Protein AF-A0A661UU11-F1 (afdb_monomer_lite)

Secondary structure (DSSP, 8-state):
--TT-TTHHHHHHHHHHHHHHHH----HHHHHHHHHHHHHHTTSTTTHHHHHHHHHHHHHHHHHHHHH---TTBHHHHHHH-SEEEEEEEEEE-S--EEETTEEEEEEEEEEETTEE-B-EEEEEE---S--TTEEEEEEEEEEPPPPPSSTTS--HHHHHHHTTEEEEEEESSPPEEEEE---HHHHHHHHHHHHHHHHHHHHHGGGHHHHHHHHS---TT-HHHHHHHHHTTGGGGGS--HHHHHHHHHHHHHHHHHH-S-HHHHHHHHHHHHHHHHHHTTT-HHHHHHHHHHHHHHHHHHTT----HHHHHHHHHHHHHHH-GGGGG-

pLDDT: mean 86.9, std 9.2, range [42.72, 97.12]

Radius of gyration: 23.03 Å; chains: 1; bounding box: 62×48×68 Å

Sequence (331 aa):
MQKNQTLVIPAILWILGIIIARQTALPISLLLVAIPILLLSSFNKKIRFISFCLVVIFLGILRFDIQSEFPQNNIKTILKNHSHITQPIQGRIISEVKSKDGNYSFILELHQIKESKVTGKIKFYTRTKNLYYGDIISVVATIKELPGSTNPASFDYKEFLDAKMIFGTGYSISSISKIGHRTNIFNNTVIIIRKYLRNRINDRFGEHAGFVKAIVIAEKDEIDAKRNIMCRAGLSHLLAVSGLHVGLLSLIILSVLNVFIPKRNISRIIIMCLLIVYAAICLWAPSVSRAAIMIILFFLAKILQRKPVANNILFASLLIITVITPNQLFS

Structure (mmCIF, N/CA/C/O backbone):
data_AF-A0A661UU11-F1
#
_entry.id   AF-A0A661UU11-F1
#
loop_
_atom_site.group_PDB
_atom_site.id
_atom_site.type_symbol
_atom_site.label_atom_id
_atom_site.label_alt_id
_atom_site.label_comp_id
_atom_site.label_asym_id
_atom_site.label_entity_id
_atom_site.label_seq_id
_atom_site.pdbx_PDB_ins_code
_atom_site.Cartn_x
_atom_site.Cartn_y
_atom_site.Cartn_z
_atom_site.occupancy
_atom_site.B_iso_or_equiv
_atom_site.auth_seq_id
_atom_site.auth_comp_id
_atom_site.auth_asym_id
_atom_site.auth_atom_id
_atom_site.pdbx_PDB_model_num
ATOM 1 N N . MET A 1 1 ? -16.511 15.147 32.290 1.00 42.72 1 MET A N 1
ATOM 2 C CA . MET A 1 1 ? -16.130 15.155 30.856 1.00 42.72 1 MET A CA 1
ATOM 3 C C . MET A 1 1 ? -14.809 14.399 30.704 1.00 42.72 1 MET A C 1
ATOM 5 O O . MET A 1 1 ? -13.851 14.914 31.239 1.00 42.72 1 MET A O 1
ATOM 9 N N . GLN A 1 2 ? -14.770 13.192 30.097 1.00 45.53 2 GLN A N 1
ATOM 10 C CA . GLN A 1 2 ? -13.564 12.504 29.527 1.00 45.53 2 GLN A CA 1
ATOM 11 C C . GLN A 1 2 ? -13.729 10.982 29.252 1.00 45.53 2 GLN A C 1
ATOM 13 O O . GLN A 1 2 ? -12.760 10.301 28.943 1.00 45.53 2 GLN A O 1
ATOM 18 N N . LYS A 1 3 ? -14.935 10.391 29.277 1.00 53.69 3 LYS A N 1
ATOM 19 C CA . LYS A 1 3 ? -15.085 8.922 29.110 1.00 53.69 3 LYS A CA 1
ATOM 20 C C . LYS A 1 3 ? -14.962 8.392 27.662 1.00 53.69 3 LYS A C 1
ATOM 22 O O . LYS A 1 3 ? -15.070 7.192 27.446 1.00 53.69 3 LYS A O 1
ATOM 27 N N . ASN A 1 4 ? -14.733 9.254 26.665 1.00 56.47 4 ASN A N 1
ATOM 28 C CA . ASN A 1 4 ? -14.865 8.892 25.242 1.00 56.47 4 ASN A CA 1
ATOM 29 C C . ASN A 1 4 ? -13.546 8.751 24.457 1.00 56.47 4 ASN A C 1
ATOM 31 O O . ASN A 1 4 ? -13.609 8.570 23.245 1.00 56.47 4 ASN A O 1
ATOM 35 N N . GLN A 1 5 ? -12.377 8.804 25.102 1.00 64.19 5 GLN A N 1
ATOM 36 C CA . GLN A 1 5 ? -11.059 8.726 24.442 1.00 64.19 5 GLN A CA 1
ATOM 37 C C . GLN A 1 5 ? -10.293 7.429 24.764 1.00 64.19 5 GLN A C 1
ATOM 39 O O . GLN A 1 5 ? -9.081 7.430 24.959 1.00 64.19 5 GLN A O 1
ATOM 44 N N . THR A 1 6 ? -10.994 6.297 24.830 1.00 73.25 6 THR A N 1
ATOM 45 C CA . THR A 1 6 ? -10.422 5.009 25.263 1.00 73.25 6 THR A CA 1
ATOM 46 C C . THR A 1 6 ? -9.323 4.464 24.346 1.00 73.25 6 THR A C 1
ATOM 48 O O . THR A 1 6 ? -8.473 3.715 24.813 1.00 73.25 6 THR A O 1
ATOM 51 N N . LEU A 1 7 ? -9.303 4.844 23.063 1.00 80.81 7 LEU A N 1
ATOM 52 C CA . LEU A 1 7 ? -8.309 4.360 22.093 1.00 80.81 7 LEU A CA 1
ATOM 53 C C . LEU A 1 7 ? -7.102 5.287 21.914 1.00 80.81 7 LEU A C 1
ATOM 55 O O . LEU A 1 7 ? -6.134 4.891 21.272 1.00 80.81 7 LEU A O 1
ATOM 59 N N . VAL A 1 8 ? -7.137 6.497 22.477 1.00 84.50 8 VAL A N 1
ATOM 60 C CA . VAL A 1 8 ? -6.084 7.502 22.263 1.00 84.50 8 VAL A CA 1
ATOM 61 C C . VAL A 1 8 ? -4.764 7.047 22.884 1.00 84.50 8 VAL A C 1
ATOM 63 O O . VAL A 1 8 ? -3.750 6.962 22.200 1.00 84.50 8 VAL A O 1
ATOM 66 N N . ILE A 1 9 ? -4.797 6.691 24.170 1.00 86.75 9 ILE A N 1
ATOM 67 C CA . ILE A 1 9 ? -3.619 6.269 24.937 1.00 86.75 9 ILE A CA 1
ATOM 68 C C . ILE A 1 9 ? -2.934 5.037 24.314 1.00 86.75 9 ILE A C 1
ATOM 70 O O . ILE A 1 9 ? -1.748 5.135 24.001 1.00 86.75 9 ILE A O 1
ATOM 74 N N . PRO A 1 10 ? -3.622 3.899 24.072 1.00 89.06 10 PRO A N 1
ATOM 75 C CA . PRO A 1 10 ? -2.960 2.727 23.499 1.00 89.06 10 PRO A CA 1
ATOM 76 C C . PRO A 1 10 ? -2.432 2.982 22.083 1.00 89.06 10 PRO A C 1
ATOM 78 O O . PRO A 1 10 ? -1.374 2.471 21.733 1.00 89.06 10 PRO A O 1
ATOM 81 N N . ALA A 1 11 ? -3.108 3.803 21.274 1.00 88.25 11 ALA A N 1
ATOM 82 C CA . ALA A 1 11 ? -2.610 4.130 19.943 1.00 88.25 11 ALA A CA 1
ATOM 83 C C . ALA A 1 11 ? -1.332 4.978 19.984 1.00 88.25 11 ALA A C 1
ATOM 85 O O . ALA A 1 11 ? -0.406 4.703 19.228 1.00 88.25 11 ALA A O 1
ATOM 86 N N . ILE A 1 12 ? -1.242 5.961 20.887 1.00 90.12 12 ILE A N 1
ATOM 87 C CA . ILE A 1 12 ? -0.017 6.755 21.071 1.00 90.12 12 ILE A CA 1
ATOM 88 C C . ILE A 1 12 ? 1.146 5.858 21.509 1.00 90.12 12 ILE A C 1
ATOM 90 O O . ILE A 1 12 ? 2.229 5.938 20.939 1.00 90.12 12 ILE A O 1
ATOM 94 N N . LEU A 1 13 ? 0.914 4.967 22.474 1.00 92.69 13 LEU A N 1
ATOM 95 C CA . LEU A 1 13 ? 1.932 4.031 22.962 1.00 92.69 13 LEU A CA 1
ATOM 96 C C . LEU A 1 13 ? 2.403 3.059 21.872 1.00 92.69 13 LEU A C 1
ATOM 98 O O . LEU A 1 13 ? 3.595 2.795 21.752 1.00 92.69 13 LEU A O 1
ATOM 102 N N . TRP A 1 14 ? 1.483 2.574 21.039 1.00 92.56 14 TRP A N 1
ATOM 103 C CA . TRP A 1 14 ? 1.805 1.725 19.894 1.00 92.56 14 TRP A CA 1
ATOM 104 C C . TRP A 1 14 ? 2.714 2.440 18.884 1.00 92.56 14 TRP A C 1
ATOM 106 O O . TRP A 1 14 ? 3.721 1.885 18.447 1.00 92.56 14 TRP A O 1
ATOM 116 N N . ILE A 1 15 ? 2.394 3.694 18.548 1.00 90.56 15 ILE A N 1
ATOM 117 C CA . ILE A 1 15 ? 3.211 4.522 17.649 1.00 90.56 15 ILE A CA 1
ATOM 118 C C . ILE A 1 15 ? 4.590 4.772 18.252 1.00 90.56 15 ILE A C 1
ATOM 120 O O . ILE A 1 15 ? 5.585 4.668 17.541 1.00 90.56 15 ILE A O 1
ATOM 124 N N . LEU A 1 16 ? 4.658 5.081 19.551 1.00 91.69 16 LEU A N 1
ATOM 125 C CA . LEU A 1 16 ? 5.928 5.251 20.255 1.00 91.69 16 LEU A CA 1
ATOM 126 C C . LEU A 1 16 ? 6.790 3.992 20.125 1.00 91.69 16 LEU A C 1
ATOM 128 O O . LEU A 1 16 ? 7.965 4.112 19.799 1.00 91.69 16 LEU A O 1
ATOM 132 N N . GLY A 1 17 ? 6.203 2.800 20.273 1.00 90.00 17 GLY A N 1
ATOM 133 C CA . GLY A 1 17 ? 6.895 1.534 20.018 1.00 90.00 17 GLY A CA 1
ATOM 134 C C . GLY A 1 17 ? 7.468 1.431 18.601 1.00 90.00 17 GLY A C 1
ATOM 135 O O . GLY A 1 17 ? 8.642 1.117 18.438 1.00 90.00 17 GLY A O 1
ATOM 136 N N . ILE A 1 18 ? 6.682 1.772 17.576 1.00 89.19 18 ILE A N 1
ATOM 137 C CA . ILE A 1 18 ? 7.146 1.764 16.175 1.00 89.19 18 ILE A CA 1
ATOM 138 C C . ILE A 1 18 ? 8.286 2.772 15.944 1.00 89.19 18 ILE A C 1
ATOM 140 O O . ILE A 1 18 ? 9.247 2.470 15.238 1.00 89.19 18 ILE A O 1
ATOM 144 N N . ILE A 1 19 ? 8.200 3.972 16.526 1.00 89.00 19 ILE A N 1
ATOM 145 C CA . ILE A 1 19 ? 9.242 5.003 16.400 1.00 89.00 19 ILE A CA 1
ATOM 146 C C . ILE A 1 19 ? 10.533 4.560 17.096 1.00 89.00 19 ILE A C 1
ATOM 148 O O . ILE A 1 19 ? 11.613 4.750 16.538 1.00 89.00 19 ILE A O 1
ATOM 152 N N . ILE A 1 20 ? 10.426 3.952 18.282 1.00 88.94 20 ILE A N 1
ATOM 153 C CA . ILE A 1 20 ? 11.572 3.411 19.022 1.00 88.94 20 ILE A CA 1
ATOM 154 C C . ILE A 1 20 ? 12.253 2.320 18.195 1.00 88.94 20 ILE A C 1
ATOM 156 O O . ILE A 1 20 ? 13.448 2.421 17.945 1.00 88.94 20 ILE A O 1
ATOM 160 N N . ALA A 1 21 ? 11.498 1.350 17.675 1.00 87.12 21 ALA A N 1
ATOM 161 C CA . ALA A 1 21 ? 12.039 0.263 16.853 1.00 87.12 21 ALA A CA 1
ATOM 162 C C . ALA A 1 21 ? 12.755 0.749 15.585 1.00 87.12 21 ALA A C 1
ATOM 164 O O . ALA A 1 21 ? 13.725 0.152 15.129 1.00 87.12 21 ALA A O 1
ATOM 165 N N . ARG A 1 22 ? 12.325 1.886 15.027 1.00 83.56 22 ARG A N 1
ATOM 166 C CA . ARG A 1 22 ? 13.026 2.507 13.899 1.00 83.56 22 ARG A CA 1
ATOM 167 C C . ARG A 1 22 ? 14.433 2.994 14.275 1.00 83.56 22 ARG A C 1
ATOM 169 O O . ARG A 1 22 ? 15.312 2.985 13.418 1.00 83.56 22 ARG A O 1
ATOM 176 N N . GLN A 1 23 ? 14.636 3.456 15.509 1.00 85.00 23 GLN A N 1
ATOM 177 C CA . GLN A 1 23 ? 15.924 3.979 15.986 1.00 85.00 23 GLN A CA 1
ATOM 178 C C . GLN A 1 23 ? 16.781 2.903 16.660 1.00 85.00 23 GLN A C 1
ATOM 180 O O . GLN A 1 23 ? 18.007 2.972 16.612 1.00 85.00 23 GLN A O 1
ATOM 185 N N . THR A 1 24 ? 16.144 1.910 17.280 1.00 78.56 24 THR A N 1
ATOM 186 C CA . THR A 1 24 ? 16.796 0.847 18.044 1.00 78.56 24 THR A CA 1
ATOM 187 C C . THR A 1 24 ? 16.437 -0.513 17.463 1.00 78.56 24 THR A C 1
ATOM 189 O O . THR A 1 24 ? 15.276 -0.910 17.508 1.00 78.56 24 THR A O 1
ATOM 192 N N . ALA A 1 25 ? 17.431 -1.260 16.987 1.00 74.19 25 ALA A N 1
ATOM 193 C CA . ALA A 1 25 ? 17.247 -2.658 16.611 1.00 74.19 25 ALA A CA 1
ATOM 194 C C . ALA A 1 25 ? 17.331 -3.530 17.874 1.00 74.19 25 ALA A C 1
ATOM 196 O O . ALA A 1 25 ? 18.427 -3.871 18.326 1.00 74.19 25 ALA A O 1
ATOM 197 N N . LEU A 1 26 ? 16.183 -3.843 18.481 1.00 79.19 26 LEU A N 1
ATOM 198 C CA . LEU A 1 26 ? 16.124 -4.769 19.611 1.00 79.19 26 LEU A CA 1
ATOM 199 C C . LEU A 1 26 ? 16.029 -6.210 19.092 1.00 79.19 26 LEU A C 1
ATOM 201 O O . LEU A 1 26 ? 15.285 -6.477 18.151 1.00 79.19 26 LEU A O 1
ATOM 205 N N . PRO A 1 27 ? 16.754 -7.171 19.689 1.00 83.19 27 PRO A N 1
ATOM 206 C CA . PRO A 1 27 ? 16.645 -8.560 19.272 1.00 83.19 27 PRO A CA 1
ATOM 207 C C . PRO A 1 27 ? 15.250 -9.104 19.605 1.00 83.19 27 PRO A C 1
ATOM 209 O O . PRO A 1 27 ? 14.786 -8.995 20.744 1.00 83.19 27 PRO A O 1
ATOM 212 N N . ILE A 1 28 ? 14.599 -9.751 18.632 1.00 83.31 28 ILE A N 1
ATOM 213 C CA . ILE A 1 28 ? 13.244 -10.315 18.787 1.00 83.31 28 ILE A CA 1
ATOM 214 C C . ILE A 1 28 ? 13.164 -11.290 19.972 1.00 83.31 28 ILE A C 1
ATOM 216 O O . ILE A 1 28 ? 12.155 -11.331 20.677 1.00 83.31 28 ILE A O 1
ATOM 220 N N . SER A 1 29 ? 14.241 -12.032 20.251 1.00 85.56 29 SER A N 1
ATOM 221 C CA . SER A 1 29 ? 14.324 -12.943 21.398 1.00 85.56 29 SER A CA 1
ATOM 222 C C . SER A 1 29 ? 14.087 -12.240 22.739 1.00 85.56 29 SER A C 1
ATOM 224 O O . SER A 1 29 ? 13.395 -12.782 23.599 1.00 85.56 29 SER A O 1
ATOM 226 N N . LEU A 1 30 ? 14.585 -11.011 22.907 1.00 86.94 30 LEU A N 1
ATOM 227 C CA . LEU A 1 30 ? 14.381 -10.221 24.121 1.00 86.94 30 LEU A CA 1
ATOM 228 C C . LEU A 1 30 ? 12.919 -9.776 24.258 1.00 86.94 30 LEU A C 1
ATOM 230 O O . LEU A 1 30 ? 12.361 -9.819 25.354 1.00 86.94 30 LEU A O 1
ATOM 234 N N . LEU A 1 31 ? 12.268 -9.418 23.147 1.00 86.44 31 LEU A N 1
ATOM 235 C CA . LEU A 1 31 ? 10.850 -9.042 23.132 1.00 86.44 31 LEU A CA 1
ATOM 236 C C . LEU A 1 31 ? 9.943 -10.228 23.490 1.00 86.44 31 LEU A C 1
ATOM 238 O O . LEU A 1 31 ? 8.999 -10.066 24.266 1.00 86.44 31 LEU A O 1
ATOM 242 N N . LEU A 1 32 ? 10.256 -11.424 22.977 1.00 87.75 32 LEU A N 1
ATOM 243 C CA . LEU A 1 32 ? 9.510 -12.657 23.256 1.00 87.75 32 LEU A CA 1
ATOM 244 C C . LEU A 1 32 ? 9.548 -13.057 24.736 1.00 87.75 32 LEU A C 1
ATOM 246 O O . LEU A 1 32 ? 8.591 -13.657 25.219 1.00 87.75 32 LEU A O 1
ATOM 250 N N . VAL A 1 33 ? 10.611 -12.700 25.462 1.00 90.50 33 VAL A N 1
ATOM 251 C CA . VAL A 1 33 ? 10.724 -12.934 26.911 1.00 90.50 33 VAL A CA 1
ATOM 252 C C . VAL A 1 33 ? 10.078 -11.801 27.716 1.00 90.50 33 VAL A C 1
ATOM 254 O O . VAL A 1 33 ? 9.369 -12.056 28.690 1.00 90.50 33 VAL A O 1
ATOM 257 N N . ALA A 1 34 ? 10.267 -10.545 27.304 1.00 88.75 34 ALA A N 1
ATOM 258 C CA . ALA A 1 34 ? 9.762 -9.383 28.033 1.00 88.75 34 ALA A CA 1
ATOM 259 C C . ALA A 1 34 ? 8.224 -9.292 28.039 1.00 88.75 34 ALA A C 1
ATOM 261 O O . ALA A 1 34 ? 7.633 -8.973 29.072 1.00 88.75 34 ALA A O 1
ATOM 262 N N . ILE A 1 35 ? 7.558 -9.595 26.917 1.00 90.25 35 ILE A N 1
ATOM 263 C CA . ILE A 1 35 ? 6.094 -9.469 26.800 1.00 90.25 35 ILE A CA 1
ATOM 264 C C . ILE A 1 35 ? 5.352 -10.385 27.798 1.00 90.25 35 ILE A C 1
ATOM 266 O O . ILE A 1 35 ? 4.508 -9.869 28.535 1.00 90.25 35 ILE A O 1
ATOM 270 N N . PRO A 1 36 ? 5.651 -11.698 27.907 1.00 91.38 36 PRO A N 1
ATOM 271 C CA . PRO A 1 36 ? 5.030 -12.570 28.907 1.00 91.38 36 PRO A CA 1
ATOM 272 C C . PRO A 1 36 ? 5.267 -12.120 30.351 1.00 91.38 36 PRO A C 1
ATOM 274 O O . PRO A 1 36 ? 4.333 -12.143 31.151 1.00 91.38 36 PRO A O 1
ATOM 277 N N . ILE A 1 37 ? 6.479 -11.663 30.687 1.00 90.25 37 ILE A N 1
ATOM 278 C CA . ILE A 1 37 ? 6.804 -11.165 32.035 1.00 90.25 37 ILE A CA 1
ATOM 279 C C . ILE A 1 37 ? 5.939 -9.948 32.374 1.00 90.25 37 ILE A C 1
ATOM 281 O O . ILE A 1 37 ? 5.366 -9.877 33.461 1.00 90.25 37 ILE A O 1
ATOM 285 N N . LEU A 1 38 ? 5.783 -9.016 31.430 1.00 90.38 38 LEU A N 1
ATOM 286 C CA . LEU A 1 38 ? 4.944 -7.833 31.616 1.00 90.38 38 LEU A CA 1
ATOM 287 C C . LEU A 1 38 ? 3.449 -8.183 31.708 1.00 90.38 38 LEU A C 1
ATOM 289 O O . LEU A 1 38 ? 2.710 -7.578 32.491 1.00 90.38 38 LEU A O 1
ATOM 293 N N . LEU A 1 39 ? 2.992 -9.187 30.953 1.00 89.69 39 LEU A N 1
ATOM 294 C CA . LEU A 1 39 ? 1.632 -9.716 31.077 1.00 89.69 39 LEU A CA 1
ATOM 295 C C . LEU A 1 39 ? 1.406 -10.348 32.457 1.00 89.69 39 LEU A C 1
ATOM 297 O O . LEU A 1 39 ? 0.382 -10.075 33.083 1.00 89.69 39 LEU A O 1
ATOM 301 N N . LEU A 1 40 ? 2.371 -11.103 32.984 1.00 89.62 40 LEU A N 1
ATOM 302 C CA . LEU A 1 40 ? 2.312 -11.666 34.336 1.00 89.62 40 LEU A CA 1
ATOM 303 C C . LEU A 1 40 ? 2.350 -10.570 35.413 1.00 89.62 40 LEU A C 1
ATOM 305 O O . LEU A 1 40 ? 1.573 -10.604 36.368 1.00 89.62 40 LEU A O 1
ATOM 309 N N . SER A 1 41 ? 3.168 -9.527 35.247 1.00 86.94 41 SER A N 1
ATOM 310 C CA . SER A 1 41 ? 3.191 -8.408 36.197 1.00 86.94 41 SER A CA 1
ATOM 311 C C . SER A 1 41 ? 1.882 -7.606 36.207 1.00 86.94 41 SER A C 1
ATOM 313 O O . SER A 1 41 ? 1.571 -6.946 37.200 1.00 86.94 41 SER A O 1
ATOM 315 N N . SER A 1 42 ? 1.066 -7.702 35.146 1.00 87.38 42 SER A N 1
ATOM 316 C CA . SER A 1 42 ? -0.228 -7.011 35.052 1.00 87.38 42 SER A CA 1
ATOM 317 C C . SER A 1 42 ? -1.293 -7.525 36.040 1.00 87.38 42 SER A C 1
ATOM 319 O O . SER A 1 42 ? -2.259 -6.810 36.350 1.00 87.38 42 SER A O 1
ATOM 321 N N . PHE A 1 43 ? -1.097 -8.720 36.614 1.00 88.81 43 PHE A N 1
ATOM 322 C CA . PHE A 1 43 ? -1.949 -9.234 37.690 1.00 88.81 43 PHE A CA 1
ATOM 323 C C . PHE A 1 43 ? -1.845 -8.374 38.959 1.00 88.81 43 PHE A C 1
ATOM 325 O O . PHE A 1 43 ? -2.845 -8.191 39.664 1.00 88.81 43 PHE A O 1
ATOM 332 N N . ASN A 1 44 ? -0.689 -7.746 39.205 1.00 89.88 44 ASN A N 1
ATOM 333 C CA . ASN A 1 44 ? -0.494 -6.852 40.340 1.00 89.88 44 ASN A CA 1
ATOM 334 C C . ASN A 1 44 ? -1.181 -5.494 40.103 1.00 89.88 44 ASN A C 1
ATOM 336 O O . ASN A 1 44 ? -0.781 -4.714 39.237 1.00 89.88 44 ASN A O 1
ATOM 340 N N . LYS A 1 45 ? -2.197 -5.172 40.918 1.00 87.50 45 LYS A N 1
ATOM 341 C CA . LYS A 1 45 ? -2.996 -3.937 40.786 1.00 87.50 45 LYS A CA 1
ATOM 342 C C . LYS A 1 45 ? -2.149 -2.658 40.818 1.00 87.50 45 LYS A C 1
ATOM 344 O O . LYS A 1 45 ? -2.524 -1.701 40.149 1.00 87.50 45 LYS A O 1
ATOM 349 N N . LYS A 1 46 ? -1.022 -2.643 41.545 1.00 88.44 46 LYS A N 1
ATOM 350 C CA . LYS A 1 46 ? -0.143 -1.462 41.654 1.00 88.44 46 LYS A CA 1
ATOM 351 C C . LYS A 1 46 ? 0.582 -1.133 40.345 1.00 88.44 46 LYS A C 1
ATOM 353 O O . LYS A 1 46 ? 0.799 0.035 40.054 1.00 88.44 46 LYS A O 1
ATOM 358 N N . ILE A 1 47 ? 0.942 -2.152 39.562 1.00 90.06 47 ILE A N 1
ATOM 359 C CA . ILE A 1 47 ? 1.814 -2.009 38.381 1.00 90.06 47 ILE A CA 1
ATOM 360 C C . ILE A 1 47 ? 1.034 -2.232 37.077 1.00 90.06 47 ILE A C 1
ATOM 362 O O . ILE A 1 47 ? 1.494 -1.845 36.010 1.00 90.06 47 ILE A O 1
ATOM 366 N N . ARG A 1 48 ? -0.193 -2.767 37.148 1.00 88.50 48 ARG A N 1
ATOM 367 C CA . ARG A 1 48 ? -1.039 -3.124 35.998 1.00 88.50 48 ARG A CA 1
ATOM 368 C C . ARG A 1 48 ? -1.071 -2.091 34.878 1.00 88.50 48 ARG A C 1
ATOM 370 O O . ARG A 1 48 ? -0.957 -2.466 33.717 1.00 88.50 48 ARG A O 1
ATOM 377 N N . PHE A 1 49 ? -1.250 -0.814 35.213 1.00 87.44 49 PHE A N 1
ATOM 378 C CA . PHE A 1 49 ? -1.312 0.244 34.205 1.00 87.44 49 PHE A CA 1
ATOM 379 C C . PHE A 1 49 ? 0.029 0.425 33.483 1.00 87.44 49 PHE A C 1
ATOM 381 O O . PHE A 1 49 ? 0.061 0.474 32.259 1.00 87.44 49 PHE A O 1
ATOM 388 N N . ILE A 1 50 ? 1.137 0.440 34.229 1.00 89.00 50 ILE A N 1
ATOM 389 C CA . ILE A 1 50 ? 2.493 0.545 33.674 1.00 89.00 50 ILE A CA 1
ATOM 390 C C . ILE A 1 50 ? 2.799 -0.683 32.813 1.00 89.00 50 ILE A C 1
ATOM 392 O O . ILE A 1 50 ? 3.246 -0.540 31.679 1.00 89.00 50 ILE A O 1
ATOM 396 N N . SER A 1 51 ? 2.490 -1.883 33.312 1.00 88.19 51 SER A N 1
ATOM 397 C CA . SER A 1 51 ? 2.666 -3.131 32.568 1.00 88.19 51 SER A CA 1
ATOM 398 C C . SER A 1 51 ? 1.873 -3.130 31.263 1.00 88.19 51 SER A C 1
ATOM 400 O O . SER A 1 51 ? 2.418 -3.480 30.224 1.00 88.19 51 SER A O 1
ATOM 402 N N . PHE A 1 52 ? 0.615 -2.679 31.287 1.00 89.88 52 PHE A N 1
ATOM 403 C CA . PHE A 1 52 ? -0.195 -2.531 30.079 1.00 89.88 52 PHE A CA 1
ATOM 404 C C . PHE A 1 52 ? 0.447 -1.561 29.079 1.00 89.88 52 PHE A C 1
ATOM 406 O O . PHE A 1 52 ? 0.573 -1.895 27.902 1.00 89.88 52 PHE A O 1
ATOM 413 N N . CYS A 1 53 ? 0.896 -0.389 29.538 1.00 90.31 53 CYS A N 1
ATOM 414 C CA . CYS A 1 53 ? 1.539 0.589 28.666 1.00 90.31 53 CYS A CA 1
ATOM 415 C C . CYS A 1 53 ? 2.808 0.032 28.007 1.00 90.31 53 CYS A C 1
ATOM 417 O O . CYS A 1 53 ? 2.994 0.192 26.800 1.00 90.31 53 CYS A O 1
ATOM 419 N N . LEU A 1 54 ? 3.646 -0.665 28.780 1.00 90.75 54 LEU A N 1
ATOM 420 C CA . LEU A 1 54 ? 4.862 -1.299 28.275 1.00 90.75 54 LEU A CA 1
ATOM 421 C C . LEU A 1 54 ? 4.550 -2.420 27.282 1.00 90.75 54 LEU A C 1
ATOM 423 O O . LEU A 1 54 ? 5.162 -2.460 26.222 1.00 90.75 54 LEU A O 1
ATOM 427 N N . VAL A 1 55 ? 3.562 -3.280 27.552 1.00 91.62 55 VAL A N 1
ATOM 428 C CA . VAL A 1 55 ? 3.152 -4.330 26.602 1.00 91.62 55 VAL A CA 1
ATOM 429 C C . VAL A 1 55 ? 2.764 -3.726 25.253 1.00 91.62 55 VAL A C 1
ATOM 431 O O . VAL A 1 55 ? 3.200 -4.224 24.220 1.00 91.62 55 VAL A O 1
ATOM 434 N N . VAL A 1 56 ? 1.995 -2.634 25.238 1.00 91.19 56 VAL A N 1
ATOM 435 C CA . VAL A 1 56 ? 1.582 -1.983 23.983 1.00 91.19 56 VAL A CA 1
ATOM 436 C C . VAL A 1 56 ? 2.781 -1.413 23.212 1.00 91.19 56 VAL A C 1
ATOM 438 O O . VAL A 1 56 ? 2.838 -1.572 21.993 1.00 91.19 56 VAL A O 1
ATOM 441 N N . ILE A 1 57 ? 3.757 -0.811 23.903 1.00 90.62 57 ILE A N 1
ATOM 442 C CA . ILE A 1 57 ? 5.010 -0.337 23.287 1.00 90.62 57 ILE A CA 1
ATOM 443 C C . ILE A 1 57 ? 5.795 -1.518 22.696 1.00 90.62 57 ILE A C 1
ATOM 445 O O . ILE A 1 57 ? 6.167 -1.478 21.526 1.00 90.62 57 ILE A O 1
ATOM 449 N N . PHE A 1 58 ? 6.005 -2.586 23.471 1.00 90.44 58 PHE A N 1
ATOM 450 C CA . PHE A 1 58 ? 6.768 -3.764 23.045 1.00 90.44 58 PHE A CA 1
ATOM 451 C C . PHE A 1 58 ? 6.105 -4.502 21.878 1.00 90.44 58 PHE A C 1
ATOM 453 O O . PHE A 1 58 ? 6.801 -4.981 20.988 1.00 90.44 58 PHE A O 1
ATOM 460 N N . LEU A 1 59 ? 4.771 -4.554 21.834 1.00 90.75 59 LEU A N 1
ATOM 461 C CA . LEU A 1 59 ? 4.040 -5.091 20.684 1.00 90.75 59 LEU A CA 1
ATOM 462 C C . LEU A 1 59 ? 4.226 -4.224 19.431 1.00 90.75 59 LEU A C 1
ATOM 464 O O . LEU A 1 59 ? 4.353 -4.770 18.336 1.00 90.75 59 LEU A O 1
ATOM 468 N N . GLY A 1 60 ? 4.277 -2.896 19.584 1.00 88.75 60 GLY A N 1
ATOM 469 C CA . GLY A 1 60 ? 4.605 -1.976 18.492 1.00 88.75 60 GLY A CA 1
ATOM 470 C C . GLY A 1 60 ? 6.022 -2.196 17.956 1.00 88.75 60 GLY A C 1
ATOM 471 O O . GLY A 1 60 ? 6.205 -2.265 16.740 1.00 88.75 60 GLY A O 1
ATOM 472 N N . ILE A 1 61 ? 6.997 -2.388 18.856 1.00 89.19 61 ILE A N 1
ATOM 473 C CA . ILE A 1 61 ? 8.388 -2.705 18.500 1.00 89.19 61 ILE A CA 1
ATOM 474 C C . ILE A 1 61 ? 8.454 -4.034 17.746 1.00 89.19 61 ILE A C 1
ATOM 476 O O . ILE A 1 61 ? 8.890 -4.077 16.598 1.00 89.19 61 ILE A O 1
ATOM 480 N N . LEU A 1 62 ? 7.908 -5.097 18.345 1.00 89.25 62 LEU A N 1
ATOM 481 C CA . LEU A 1 62 ? 7.874 -6.434 17.758 1.00 89.25 62 LEU A CA 1
ATOM 482 C C . LEU A 1 62 ? 7.243 -6.417 16.361 1.00 89.25 62 LEU A C 1
ATOM 484 O O . LEU A 1 62 ? 7.739 -7.058 15.437 1.00 89.25 62 LEU A O 1
ATOM 488 N N . ARG A 1 63 ? 6.149 -5.665 16.181 1.00 90.38 63 ARG A N 1
ATOM 489 C CA . ARG A 1 63 ? 5.471 -5.582 14.887 1.00 90.38 63 ARG A CA 1
ATOM 490 C C . ARG A 1 63 ? 6.334 -4.925 13.811 1.00 90.38 63 ARG A C 1
ATOM 492 O O . ARG A 1 63 ? 6.256 -5.358 12.655 1.00 90.38 63 ARG A O 1
ATOM 499 N N . PHE A 1 64 ? 7.093 -3.887 14.163 1.00 86.12 64 PHE A N 1
ATOM 500 C CA . PHE A 1 64 ? 8.016 -3.215 13.250 1.00 86.12 64 PHE A CA 1
ATOM 501 C C . PHE A 1 64 ? 9.213 -4.109 12.904 1.00 86.12 64 PHE A C 1
ATOM 503 O O . PHE A 1 64 ? 9.546 -4.239 11.724 1.00 86.12 64 PHE A O 1
ATOM 510 N N . ASP A 1 65 ? 9.792 -4.784 13.898 1.00 84.88 65 ASP A N 1
ATOM 511 C CA . ASP A 1 65 ? 10.965 -5.646 13.722 1.00 84.88 65 ASP A CA 1
ATOM 512 C C . ASP A 1 65 ? 10.652 -6.870 12.857 1.00 84.88 65 ASP A C 1
ATOM 514 O O . ASP A 1 65 ? 11.365 -7.124 11.888 1.00 84.88 65 ASP A O 1
ATOM 518 N N . ILE A 1 66 ? 9.513 -7.540 13.084 1.00 83.81 66 ILE A N 1
ATOM 519 C CA . ILE A 1 66 ? 9.053 -8.668 12.248 1.00 83.81 66 ILE A CA 1
ATOM 520 C C . ILE A 1 66 ? 8.958 -8.283 10.761 1.00 83.81 66 ILE A C 1
ATOM 522 O O . ILE A 1 66 ? 9.171 -9.114 9.884 1.00 83.81 66 ILE A O 1
ATOM 526 N N . GLN A 1 67 ? 8.608 -7.032 10.448 1.00 81.19 67 GLN A N 1
ATOM 527 C CA . GLN A 1 67 ? 8.545 -6.565 9.059 1.00 81.19 67 GLN A CA 1
ATOM 528 C C . GLN A 1 67 ? 9.893 -6.088 8.513 1.00 81.19 67 GLN A C 1
ATOM 530 O O . GLN A 1 67 ? 10.086 -6.062 7.295 1.00 81.19 67 GLN A O 1
ATOM 535 N N . SER A 1 68 ? 10.789 -5.662 9.395 1.00 76.50 68 SER A N 1
ATOM 536 C CA . SER A 1 68 ? 12.104 -5.139 9.037 1.00 76.50 68 SER A CA 1
ATOM 537 C C . SER A 1 68 ? 13.148 -6.245 8.885 1.00 76.50 68 SER A C 1
ATOM 539 O O . SER A 1 68 ? 14.156 -6.030 8.207 1.00 76.50 68 SER A O 1
ATOM 541 N N . GLU A 1 69 ? 12.894 -7.429 9.444 1.00 7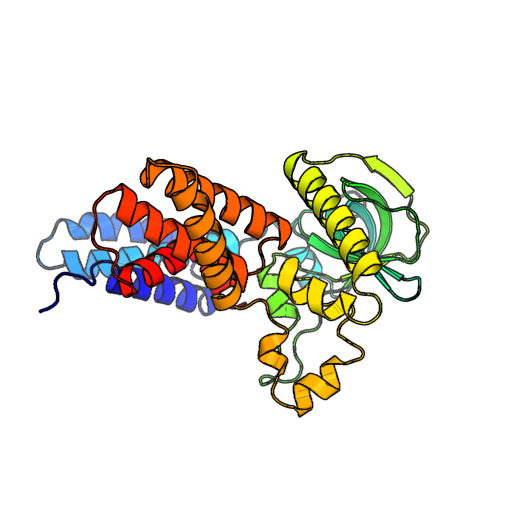6.31 69 GLU A N 1
ATOM 542 C CA . GLU A 1 69 ? 13.668 -8.635 9.181 1.00 76.31 69 GLU A CA 1
ATOM 543 C C . GLU A 1 69 ? 13.352 -9.196 7.794 1.00 76.31 69 GLU A C 1
ATOM 545 O O . GLU A 1 69 ? 12.269 -9.707 7.504 1.00 76.31 69 GLU A O 1
ATOM 550 N N . PHE A 1 70 ? 14.344 -9.108 6.911 1.00 77.12 70 PHE A N 1
ATOM 551 C CA . PHE A 1 70 ? 14.281 -9.695 5.584 1.00 77.12 70 PHE A CA 1
ATOM 552 C C . PHE A 1 70 ? 15.173 -10.934 5.519 1.00 77.12 70 PHE A C 1
ATOM 554 O O . PHE A 1 70 ? 16.319 -10.874 5.973 1.00 77.12 70 PHE A O 1
ATOM 561 N N . PRO A 1 71 ? 14.712 -12.033 4.893 1.00 79.06 71 PRO A N 1
ATOM 562 C CA . PRO A 1 71 ? 15.568 -13.178 4.610 1.00 79.06 71 PRO A CA 1
ATOM 563 C C . PRO A 1 71 ? 16.839 -12.756 3.861 1.00 79.06 71 PRO A C 1
ATOM 565 O O . PRO A 1 71 ? 16.818 -11.791 3.093 1.00 79.06 71 PRO A O 1
ATOM 568 N N . GLN A 1 72 ? 17.932 -13.512 4.005 1.00 78.75 72 GLN A N 1
ATOM 569 C CA . GLN A 1 72 ? 19.175 -13.249 3.257 1.00 78.75 72 GLN A CA 1
ATOM 570 C C . GLN A 1 72 ? 18.946 -13.229 1.738 1.00 78.75 72 GLN A C 1
ATOM 572 O O . GLN A 1 72 ? 19.529 -12.421 1.022 1.00 78.75 72 GLN A O 1
ATOM 577 N N . ASN A 1 73 ? 18.000 -14.043 1.265 1.00 82.25 73 ASN A N 1
ATOM 578 C CA . ASN A 1 73 ? 17.594 -14.122 -0.135 1.00 82.25 73 ASN A CA 1
ATOM 579 C C . ASN A 1 73 ? 16.685 -12.959 -0.574 1.00 82.25 73 ASN A C 1
ATOM 581 O O . ASN A 1 73 ? 16.096 -13.009 -1.653 1.00 82.25 73 ASN A O 1
ATOM 585 N N . ASN A 1 74 ? 16.474 -11.936 0.252 1.00 88.25 74 ASN A N 1
ATOM 586 C CA . ASN A 1 74 ? 15.706 -10.766 -0.141 1.00 88.25 74 ASN A CA 1
ATOM 587 C C . ASN A 1 74 ? 16.587 -9.755 -0.879 1.00 88.25 74 ASN A C 1
ATOM 589 O O . ASN A 1 74 ? 17.711 -9.472 -0.465 1.00 88.25 74 ASN A O 1
ATOM 593 N N . ILE A 1 75 ? 16.044 -9.139 -1.929 1.00 86.44 75 ILE A N 1
ATOM 594 C CA . ILE A 1 75 ? 16.759 -8.142 -2.727 1.00 86.44 75 ILE A CA 1
ATOM 595 C C . ILE A 1 75 ? 17.267 -6.954 -1.897 1.00 86.44 75 ILE A C 1
ATOM 597 O O . ILE A 1 75 ? 18.327 -6.422 -2.208 1.00 86.44 75 ILE A O 1
ATOM 601 N N . LYS A 1 76 ? 16.577 -6.574 -0.809 1.00 85.81 76 LYS A N 1
ATOM 602 C CA . LYS A 1 76 ? 17.040 -5.514 0.100 1.00 85.81 76 LYS A CA 1
ATOM 603 C C . LYS A 1 76 ? 18.381 -5.872 0.746 1.00 85.81 76 LYS A C 1
ATOM 605 O O . LYS A 1 76 ? 19.278 -5.039 0.803 1.00 85.81 76 LYS A O 1
ATOM 610 N N . THR A 1 77 ? 18.519 -7.109 1.219 1.00 83.25 77 THR A N 1
ATOM 611 C CA . THR A 1 77 ? 19.746 -7.613 1.852 1.00 83.25 77 THR A CA 1
ATOM 612 C C . THR A 1 77 ? 20.858 -7.784 0.822 1.00 83.25 77 THR A C 1
ATOM 614 O O . THR A 1 77 ? 21.994 -7.388 1.058 1.00 83.25 77 THR A O 1
ATOM 617 N N . ILE A 1 78 ? 20.513 -8.296 -0.359 1.00 84.31 78 ILE A N 1
ATOM 618 C CA . ILE A 1 78 ? 21.451 -8.484 -1.469 1.00 84.31 78 ILE A CA 1
ATOM 619 C C . ILE A 1 78 ? 22.039 -7.140 -1.940 1.00 84.31 78 ILE A C 1
ATOM 621 O O . ILE A 1 78 ? 23.250 -7.037 -2.127 1.00 84.31 78 ILE A O 1
ATOM 625 N N . LEU A 1 79 ? 21.209 -6.101 -2.090 1.00 84.81 79 LEU A N 1
ATOM 626 C CA . LEU A 1 79 ? 21.658 -4.772 -2.524 1.00 84.81 79 LEU A CA 1
ATOM 627 C C . LEU A 1 79 ? 22.448 -4.013 -1.451 1.00 84.81 79 LEU A C 1
ATOM 629 O O . LEU A 1 79 ? 23.304 -3.208 -1.797 1.00 84.81 79 LEU A O 1
ATOM 633 N N . LYS A 1 80 ? 22.230 -4.295 -0.159 1.00 82.81 80 LYS A N 1
ATOM 634 C CA . LYS A 1 80 ? 23.097 -3.762 0.908 1.00 82.81 80 LYS A CA 1
ATOM 635 C C . LYS A 1 80 ? 24.540 -4.258 0.780 1.00 82.81 80 LYS A C 1
ATOM 637 O O . LYS A 1 80 ? 25.464 -3.510 1.076 1.00 82.81 80 LYS A O 1
ATOM 642 N N . ASN A 1 81 ? 24.726 -5.502 0.336 1.00 80.25 81 ASN A N 1
ATOM 643 C CA . ASN A 1 81 ? 26.050 -6.110 0.186 1.00 80.25 81 ASN A CA 1
ATOM 644 C C . ASN A 1 81 ? 26.690 -5.799 -1.178 1.00 80.25 81 ASN A C 1
ATOM 646 O O . ASN A 1 81 ? 27.912 -5.833 -1.309 1.00 80.25 81 ASN A O 1
ATOM 650 N N . HIS A 1 82 ? 25.880 -5.482 -2.192 1.00 78.88 82 HIS A N 1
ATOM 651 C CA . HIS A 1 82 ? 26.333 -5.164 -3.544 1.00 78.88 82 HIS A CA 1
ATOM 652 C C . HIS A 1 82 ? 25.614 -3.918 -4.074 1.00 78.88 82 HIS A C 1
ATOM 654 O O . HIS A 1 82 ? 24.428 -3.971 -4.395 1.00 78.88 82 HIS A O 1
ATOM 660 N N . SER A 1 83 ? 26.347 -2.812 -4.244 1.00 73.94 83 SER A N 1
ATOM 661 C CA . SER A 1 83 ? 25.789 -1.524 -4.704 1.00 73.94 83 SER A CA 1
ATOM 662 C C . SER A 1 83 ? 25.055 -1.610 -6.051 1.00 73.94 83 SER A C 1
ATOM 664 O O . SER A 1 83 ? 24.100 -0.872 -6.311 1.00 73.94 83 SER A O 1
ATOM 666 N N . HIS A 1 84 ? 25.486 -2.526 -6.916 1.00 85.56 84 HIS A N 1
ATOM 667 C CA . HIS A 1 84 ? 24.814 -2.873 -8.158 1.00 85.56 84 HIS A CA 1
ATOM 668 C C . HIS A 1 84 ? 25.108 -4.324 -8.541 1.00 85.56 84 HIS A C 1
ATOM 670 O O . HIS A 1 84 ? 26.180 -4.854 -8.256 1.00 85.56 84 HIS A O 1
ATOM 676 N N . ILE A 1 85 ? 24.150 -4.962 -9.210 1.00 90.06 85 ILE A N 1
ATOM 677 C CA . ILE A 1 85 ? 24.267 -6.342 -9.688 1.00 90.06 85 ILE A CA 1
ATOM 678 C C . ILE A 1 85 ? 23.793 -6.392 -11.130 1.00 90.06 85 ILE A C 1
ATOM 680 O O . ILE A 1 85 ? 22.687 -5.951 -11.430 1.00 90.06 85 ILE A O 1
ATOM 684 N N . THR A 1 86 ? 24.604 -6.971 -12.012 1.00 93.06 86 THR A N 1
ATOM 685 C CA . THR A 1 86 ? 24.234 -7.236 -13.406 1.00 93.06 86 THR A CA 1
ATOM 686 C C . THR A 1 86 ? 24.170 -8.738 -13.624 1.00 93.06 86 THR A C 1
ATOM 688 O O . THR A 1 86 ? 25.205 -9.388 -13.740 1.00 93.06 86 THR A O 1
ATOM 691 N N . GLN A 1 87 ? 22.961 -9.302 -13.624 1.00 93.81 87 GLN A N 1
ATOM 692 C CA . GLN A 1 87 ? 22.747 -10.750 -13.697 1.00 93.81 87 GLN A CA 1
ATOM 693 C C . GLN A 1 87 ? 21.443 -11.092 -14.438 1.00 93.81 87 GLN A C 1
ATOM 695 O O . GLN A 1 87 ? 20.562 -10.235 -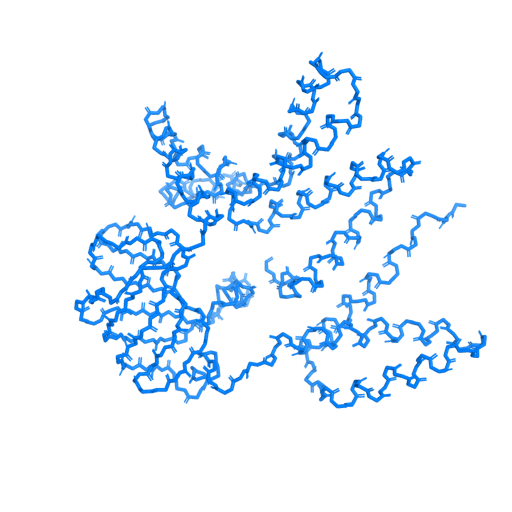14.567 1.00 93.81 87 GLN A O 1
ATOM 700 N N . PRO A 1 88 ? 21.298 -12.333 -14.946 1.00 94.56 88 PRO A N 1
ATOM 701 C CA . PRO A 1 88 ? 20.008 -12.829 -15.405 1.00 94.56 88 PRO A CA 1
ATOM 702 C C . PRO A 1 88 ? 19.041 -12.909 -14.226 1.00 94.56 88 PRO A C 1
ATOM 704 O O . PRO A 1 88 ? 19.356 -13.475 -13.178 1.00 94.56 88 PRO A O 1
ATOM 707 N N . ILE A 1 89 ? 17.858 -12.337 -14.403 1.00 96.06 89 ILE A N 1
ATOM 708 C CA . ILE A 1 89 ? 16.800 -12.329 -13.401 1.00 96.06 89 ILE A CA 1
ATOM 709 C C . ILE A 1 89 ? 15.525 -12.934 -13.968 1.00 96.06 89 ILE A C 1
ATOM 711 O O . ILE A 1 89 ? 15.266 -12.873 -15.174 1.00 96.06 89 ILE A O 1
ATOM 715 N N . GLN A 1 90 ? 14.715 -13.489 -13.075 1.00 96.50 90 GLN A N 1
ATOM 716 C CA . GLN A 1 90 ? 13.350 -13.894 -13.365 1.00 96.50 90 GLN A CA 1
ATOM 717 C C . GLN A 1 90 ? 12.397 -13.292 -12.344 1.00 96.50 90 GLN A C 1
ATOM 719 O O . GLN A 1 90 ? 12.683 -13.244 -11.143 1.00 96.50 90 GLN A O 1
ATOM 724 N N . GLY A 1 91 ? 11.240 -12.851 -12.820 1.00 96.31 91 GLY A N 1
ATOM 725 C CA . GLY A 1 91 ? 10.225 -12.268 -11.959 1.00 96.31 91 GLY A CA 1
ATOM 726 C C . GLY A 1 91 ? 8.888 -12.096 -12.653 1.00 96.31 91 GLY A C 1
ATOM 727 O O . GLY A 1 91 ? 8.765 -12.272 -13.864 1.00 96.31 91 GLY A O 1
ATOM 728 N N . ARG A 1 92 ? 7.878 -11.734 -11.868 1.00 96.81 92 ARG A N 1
ATOM 729 C CA . ARG A 1 92 ? 6.509 -11.517 -12.331 1.00 96.81 92 ARG A CA 1
ATOM 730 C C . ARG A 1 92 ? 6.132 -10.044 -12.280 1.00 96.81 92 ARG A C 1
ATOM 732 O O . ARG A 1 92 ? 6.374 -9.363 -11.283 1.00 96.81 92 ARG A O 1
ATOM 739 N N . ILE A 1 93 ? 5.484 -9.561 -13.335 1.00 96.44 93 ILE A N 1
ATOM 740 C CA . ILE A 1 93 ? 4.942 -8.203 -13.388 1.00 96.44 93 ILE A CA 1
ATOM 741 C C . ILE A 1 93 ? 3.707 -8.124 -12.483 1.00 96.44 93 ILE A C 1
ATOM 743 O O . ILE A 1 93 ? 2.684 -8.750 -12.760 1.00 96.44 93 ILE A O 1
ATOM 747 N N . ILE A 1 94 ? 3.795 -7.345 -11.402 1.00 94.06 94 ILE A N 1
ATOM 748 C CA . ILE A 1 94 ? 2.725 -7.223 -10.393 1.00 94.06 94 ILE A CA 1
ATOM 749 C C . ILE A 1 94 ? 2.017 -5.863 -10.396 1.00 94.06 94 ILE A C 1
ATOM 751 O O . ILE A 1 94 ? 1.113 -5.645 -9.591 1.00 94.06 94 ILE A O 1
ATOM 755 N N . SER A 1 95 ? 2.399 -4.950 -11.288 1.00 92.06 95 SER A N 1
ATOM 756 C CA . SER A 1 95 ? 1.708 -3.674 -11.487 1.00 92.06 95 SER A CA 1
ATOM 757 C C . SER A 1 95 ? 1.244 -3.500 -12.924 1.00 92.06 95 SER A C 1
ATOM 759 O O . SER A 1 95 ? 1.657 -4.221 -13.828 1.00 92.06 95 SER A O 1
ATOM 761 N N . GLU A 1 96 ? 0.423 -2.478 -13.140 1.00 90.06 96 GLU A N 1
ATOM 762 C CA . GLU A 1 96 ? 0.157 -1.954 -14.474 1.00 90.06 96 GLU A CA 1
ATOM 763 C C . GLU A 1 96 ? 1.474 -1.524 -15.151 1.00 90.06 96 GLU A C 1
ATOM 765 O O . GLU A 1 96 ? 2.351 -0.945 -14.497 1.00 90.06 96 GLU A O 1
ATOM 770 N N . VAL A 1 97 ? 1.612 -1.837 -16.444 1.00 91.31 97 VAL A N 1
ATOM 771 C CA . VAL A 1 97 ? 2.765 -1.452 -17.267 1.00 91.31 97 VAL A CA 1
ATOM 772 C C . VAL A 1 97 ? 2.514 -0.055 -17.815 1.00 91.31 97 VAL A C 1
ATOM 774 O O . VAL A 1 97 ? 1.628 0.152 -18.642 1.00 91.31 97 VAL A O 1
ATOM 777 N N . LYS A 1 98 ? 3.294 0.914 -17.338 1.00 88.56 98 LYS A N 1
ATOM 778 C CA . LYS A 1 98 ? 3.205 2.310 -17.769 1.00 88.56 98 LYS A CA 1
ATOM 779 C C . LYS A 1 98 ? 4.170 2.560 -18.914 1.00 88.56 98 LYS A C 1
ATOM 781 O O . LYS A 1 98 ? 5.312 2.116 -18.841 1.00 88.56 98 LYS A O 1
ATOM 786 N N . SER A 1 99 ? 3.735 3.302 -19.927 1.00 86.88 99 SER A N 1
ATOM 787 C CA . SER A 1 99 ? 4.574 3.724 -21.051 1.00 86.88 99 SER A CA 1
ATOM 788 C C . SER A 1 99 ? 4.785 5.234 -21.006 1.00 86.88 99 SER A C 1
ATOM 790 O O . SER A 1 99 ? 3.824 5.976 -20.815 1.00 86.88 99 SER A O 1
ATOM 792 N N . LYS A 1 100 ? 6.034 5.677 -21.156 1.00 82.62 100 LYS A N 1
ATOM 793 C CA . LYS A 1 100 ? 6.419 7.086 -21.284 1.00 82.62 100 LYS A CA 1
ATOM 794 C C . LYS A 1 100 ? 7.600 7.175 -22.250 1.00 82.62 100 LYS A C 1
ATOM 796 O O . LYS A 1 100 ? 8.626 6.542 -22.008 1.00 82.62 100 LYS A O 1
ATOM 801 N N . ASP A 1 101 ? 7.433 7.902 -23.353 1.00 81.81 101 ASP A N 1
ATOM 802 C CA . ASP A 1 101 ? 8.480 8.182 -24.352 1.00 81.81 101 ASP A CA 1
ATOM 803 C C . ASP A 1 101 ? 9.226 6.928 -24.857 1.00 81.81 101 ASP A C 1
ATOM 805 O O . ASP A 1 101 ? 10.451 6.885 -24.937 1.00 81.81 101 ASP A O 1
ATOM 809 N N . GLY A 1 102 ? 8.486 5.848 -25.137 1.00 82.12 102 GLY A N 1
ATOM 810 C CA . GLY A 1 102 ? 9.057 4.576 -25.607 1.00 82.12 102 GLY A CA 1
ATOM 811 C C . GLY A 1 102 ? 9.736 3.722 -24.527 1.00 82.12 102 GLY A C 1
ATOM 812 O O . GLY A 1 102 ? 10.136 2.593 -24.810 1.00 82.12 102 GLY A O 1
ATOM 813 N N . ASN A 1 103 ? 9.813 4.209 -23.286 1.00 90.06 103 ASN A N 1
ATOM 814 C CA . ASN A 1 103 ? 10.220 3.424 -22.127 1.00 90.06 103 ASN A CA 1
ATOM 815 C C . ASN A 1 103 ? 8.989 2.885 -21.391 1.00 90.06 103 ASN A C 1
ATOM 817 O O . ASN A 1 103 ? 7.974 3.565 -21.226 1.00 90.06 103 ASN A O 1
ATOM 821 N N . TYR A 1 104 ? 9.099 1.656 -20.905 1.00 92.81 104 TYR A N 1
ATOM 822 C CA . TYR A 1 104 ? 8.089 0.985 -20.104 1.00 92.81 104 TYR A CA 1
ATOM 823 C C . TYR A 1 104 ? 8.591 0.821 -18.679 1.00 92.81 104 TYR A C 1
ATOM 825 O O . TYR A 1 104 ? 9.750 0.468 -18.458 1.00 92.81 104 TYR A O 1
ATOM 833 N N . SER A 1 105 ? 7.712 1.068 -17.710 1.00 93.62 105 SER A N 1
ATOM 834 C CA . SER A 1 105 ? 8.014 0.882 -16.294 1.00 93.62 105 SER A CA 1
ATOM 835 C C . SER A 1 105 ? 6.908 0.130 -15.570 1.00 93.62 105 SER A C 1
ATOM 837 O O . SER A 1 105 ? 5.719 0.324 -15.835 1.00 93.62 105 SER A O 1
ATOM 839 N N . PHE A 1 106 ? 7.311 -0.744 -14.656 1.00 94.88 106 PHE A N 1
ATOM 840 C CA . PHE A 1 106 ? 6.414 -1.560 -13.844 1.00 94.88 106 PHE A CA 1
ATOM 841 C C . PHE A 1 106 ? 7.120 -2.035 -12.572 1.00 94.88 106 PHE A C 1
ATOM 843 O O . PHE A 1 106 ? 8.329 -1.877 -12.414 1.00 94.88 106 PHE A O 1
ATOM 850 N N . ILE A 1 107 ? 6.362 -2.607 -11.641 1.00 95.44 107 ILE A N 1
ATOM 851 C CA . ILE A 1 107 ? 6.893 -3.274 -10.455 1.00 95.44 107 ILE A CA 1
ATOM 852 C C . ILE A 1 107 ? 7.060 -4.755 -10.788 1.00 95.44 107 ILE A C 1
ATOM 854 O O . ILE A 1 107 ? 6.093 -5.431 -11.157 1.00 95.44 107 ILE A O 1
ATOM 858 N N . LEU A 1 108 ? 8.288 -5.241 -10.643 1.00 96.31 108 LEU A N 1
ATOM 859 C CA . LEU A 1 108 ? 8.659 -6.634 -10.838 1.00 96.31 108 LEU A CA 1
ATOM 860 C C . LEU A 1 108 ? 8.854 -7.293 -9.470 1.00 96.31 108 LEU A C 1
ATOM 862 O O . LEU A 1 108 ? 9.655 -6.828 -8.660 1.00 96.31 108 LEU A O 1
ATOM 866 N N . GLU A 1 109 ? 8.114 -8.366 -9.217 1.00 96.38 109 GLU A N 1
ATOM 867 C CA . GLU A 1 109 ? 8.346 -9.267 -8.091 1.00 96.38 109 GLU A CA 1
ATOM 868 C C . GLU A 1 109 ? 9.395 -10.298 -8.506 1.00 96.38 109 GLU A C 1
ATOM 870 O O . GLU A 1 109 ? 9.165 -11.079 -9.429 1.00 96.38 109 GLU A O 1
ATOM 875 N N . LEU A 1 110 ? 10.565 -10.262 -7.870 1.00 95.50 110 LEU A N 1
ATOM 876 C CA . LEU A 1 110 ? 11.675 -11.156 -8.184 1.00 95.50 110 LEU A CA 1
ATOM 877 C C . LEU A 1 110 ? 11.394 -12.560 -7.649 1.00 95.50 110 LEU A C 1
ATOM 879 O O . LEU A 1 110 ? 10.903 -12.714 -6.531 1.00 95.50 110 LEU A O 1
ATOM 883 N N . HIS A 1 111 ? 11.734 -13.564 -8.453 1.00 94.62 111 HIS A N 1
ATOM 884 C CA . HIS A 1 111 ? 11.701 -14.978 -8.076 1.00 94.62 111 HIS A CA 1
ATOM 885 C C . HIS A 1 111 ? 13.106 -15.584 -8.038 1.00 94.62 111 HIS A C 1
ATOM 887 O O . HIS A 1 111 ? 13.392 -16.444 -7.205 1.00 94.62 111 HIS A O 1
ATOM 893 N N . GLN A 1 112 ? 13.985 -15.152 -8.948 1.00 93.88 112 GLN A N 1
ATOM 894 C CA . GLN A 1 112 ? 15.312 -15.734 -9.115 1.00 93.88 112 GLN A CA 1
ATOM 895 C C . GLN A 1 112 ? 16.304 -14.696 -9.641 1.00 93.88 112 GLN A C 1
ATOM 897 O O . GLN A 1 112 ? 15.966 -13.882 -10.504 1.00 93.88 112 GLN A O 1
ATOM 902 N N . ILE A 1 113 ? 17.531 -14.747 -9.128 1.00 92.12 113 ILE A N 1
ATOM 903 C CA . ILE A 1 113 ? 18.696 -14.039 -9.663 1.00 92.12 113 ILE A CA 1
ATOM 904 C C . ILE A 1 113 ? 19.777 -15.094 -9.887 1.00 92.12 113 ILE A C 1
ATOM 906 O O . ILE A 1 113 ? 20.150 -15.802 -8.950 1.00 92.12 113 ILE A O 1
ATOM 910 N N . LYS A 1 114 ? 20.255 -15.224 -11.128 1.00 89.88 114 LYS A N 1
ATOM 911 C CA . LYS A 1 114 ? 21.115 -16.332 -11.564 1.00 89.88 114 LYS A CA 1
ATOM 912 C C . LYS A 1 114 ? 20.462 -17.683 -11.246 1.00 89.88 114 LYS A C 1
ATOM 914 O O . LYS A 1 114 ? 19.442 -18.005 -11.845 1.00 89.88 114 LYS A O 1
ATOM 919 N N . GLU A 1 115 ? 21.001 -18.445 -10.303 1.00 87.06 115 GLU A N 1
ATOM 920 C CA . GLU A 1 115 ? 20.486 -19.753 -9.864 1.00 87.06 115 GLU A CA 1
ATOM 921 C C . GLU A 1 115 ? 19.825 -19.684 -8.480 1.00 87.06 115 GLU A C 1
ATOM 923 O O . GLU A 1 115 ? 19.152 -20.618 -8.048 1.00 87.06 115 GLU A O 1
ATOM 928 N N . SER A 1 116 ? 19.962 -18.551 -7.789 1.00 90.12 116 SER A N 1
ATOM 929 C CA . SER A 1 116 ? 19.469 -18.378 -6.429 1.00 90.12 116 SER A CA 1
ATOM 930 C C . SER A 1 116 ? 18.032 -17.872 -6.435 1.00 90.12 116 SER A C 1
ATOM 932 O O . SER A 1 116 ? 17.710 -16.871 -7.083 1.00 90.12 116 SER A O 1
ATOM 934 N N . LYS A 1 117 ? 17.159 -18.524 -5.661 1.00 93.44 117 LYS A N 1
ATOM 935 C CA . LYS A 1 117 ? 15.803 -18.020 -5.402 1.00 93.44 117 LYS A CA 1
ATOM 936 C C . LYS A 1 117 ? 15.884 -16.742 -4.580 1.00 93.44 117 LYS A C 1
ATOM 938 O O . LYS A 1 117 ? 16.476 -16.744 -3.502 1.00 93.44 117 LYS A O 1
ATOM 943 N N . VAL A 1 118 ? 15.258 -15.679 -5.074 1.00 92.88 118 VAL A N 1
ATOM 944 C CA . VAL A 1 118 ? 15.266 -14.347 -4.460 1.00 92.88 118 VAL A CA 1
ATOM 945 C C . VAL A 1 118 ? 13.838 -13.875 -4.243 1.00 92.88 118 VAL A C 1
ATOM 947 O O . VAL A 1 118 ? 12.938 -14.233 -4.995 1.00 92.88 118 VAL A O 1
ATOM 950 N N . THR A 1 119 ? 13.633 -13.065 -3.208 1.00 92.62 119 THR A N 1
ATOM 951 C CA . THR A 1 119 ? 12.347 -12.425 -2.915 1.00 92.62 119 THR A CA 1
ATOM 952 C C . THR A 1 119 ? 12.477 -10.908 -2.893 1.00 92.62 119 THR A C 1
ATOM 954 O O . THR A 1 119 ? 13.540 -10.354 -2.613 1.00 92.62 119 THR A O 1
ATOM 957 N N . GLY A 1 120 ? 11.374 -10.217 -3.166 1.00 92.44 120 GLY A N 1
ATOM 958 C CA . GLY A 1 120 ? 11.285 -8.763 -3.072 1.00 92.44 120 GLY A CA 1
ATOM 959 C C . GLY A 1 120 ? 10.863 -8.109 -4.379 1.00 92.44 120 GLY A C 1
ATOM 960 O O . GLY A 1 120 ? 10.744 -8.754 -5.420 1.00 92.44 120 GLY A O 1
ATOM 961 N N . LYS A 1 121 ? 10.576 -6.811 -4.301 1.00 95.06 121 LYS A N 1
ATOM 962 C CA . LYS A 1 121 ? 10.025 -6.044 -5.418 1.00 95.06 121 LYS A CA 1
ATOM 963 C C . LYS A 1 121 ? 11.007 -4.967 -5.836 1.00 95.06 121 LYS A C 1
ATOM 965 O O . LYS A 1 121 ? 11.613 -4.308 -4.992 1.00 95.06 121 LYS A O 1
ATOM 970 N N . ILE A 1 122 ? 11.113 -4.762 -7.139 1.00 95.25 122 ILE A N 1
ATOM 971 C CA . ILE A 1 122 ? 11.907 -3.687 -7.728 1.00 95.25 122 ILE A CA 1
ATOM 972 C C . ILE A 1 122 ? 11.063 -2.904 -8.726 1.00 95.25 122 ILE A C 1
ATOM 974 O O . ILE A 1 122 ? 10.142 -3.441 -9.347 1.00 95.25 122 ILE A O 1
ATOM 978 N N . LYS A 1 123 ? 11.383 -1.623 -8.897 1.00 94.81 123 LYS A N 1
ATOM 979 C CA . LYS A 1 123 ? 10.854 -0.830 -10.005 1.00 94.81 123 LYS A CA 1
ATOM 980 C C . LYS A 1 123 ? 11.709 -1.113 -11.235 1.00 94.81 123 LYS A C 1
ATOM 982 O O . LYS A 1 123 ? 12.909 -0.863 -11.214 1.00 94.81 123 LYS A O 1
ATOM 987 N N . PHE A 1 124 ? 11.112 -1.646 -12.287 1.00 95.69 124 PHE A N 1
ATOM 988 C CA . PHE A 1 124 ? 11.824 -2.120 -13.464 1.00 95.69 124 PHE A CA 1
ATOM 989 C C . PHE A 1 124 ? 11.544 -1.233 -14.675 1.00 95.69 124 PHE A C 1
ATOM 991 O O . PHE A 1 124 ? 10.400 -0.822 -14.880 1.00 95.69 124 PHE A O 1
ATOM 998 N N . TYR A 1 125 ? 12.577 -0.960 -15.469 1.00 95.00 125 TYR A N 1
ATOM 999 C CA . TYR A 1 125 ? 12.520 -0.166 -16.692 1.00 95.00 125 TYR A CA 1
ATOM 1000 C C . TYR A 1 125 ? 13.023 -0.976 -17.887 1.00 95.00 125 TYR A C 1
ATOM 1002 O O . TYR A 1 125 ? 14.056 -1.647 -17.820 1.00 95.00 125 TYR A O 1
ATOM 1010 N N . THR A 1 126 ? 12.306 -0.893 -19.004 1.00 95.00 126 THR A N 1
ATOM 1011 C CA . THR A 1 126 ? 12.674 -1.574 -20.248 1.00 95.00 126 THR A CA 1
ATOM 1012 C C . THR A 1 126 ? 12.171 -0.825 -21.474 1.00 95.00 126 THR A C 1
ATOM 1014 O O . THR A 1 126 ? 11.230 -0.042 -21.393 1.00 95.00 126 THR A O 1
ATOM 1017 N N . ARG A 1 127 ? 12.776 -1.099 -22.630 1.00 93.38 127 ARG A N 1
ATOM 1018 C CA . ARG A 1 127 ? 12.272 -0.679 -23.948 1.00 93.38 127 ARG A CA 1
ATOM 1019 C C . ARG A 1 127 ? 11.442 -1.765 -24.639 1.00 93.38 127 ARG A C 1
ATOM 1021 O O . ARG A 1 127 ? 10.874 -1.521 -25.700 1.00 93.38 127 ARG A O 1
ATOM 1028 N N . THR A 1 128 ? 11.361 -2.962 -24.052 1.00 91.88 128 THR A N 1
ATOM 1029 C CA . THR A 1 128 ? 10.603 -4.075 -24.634 1.00 91.88 128 THR A CA 1
ATOM 1030 C C . THR A 1 128 ? 9.104 -3.789 -24.567 1.00 91.88 128 THR A C 1
ATOM 1032 O O . THR A 1 128 ? 8.570 -3.479 -23.502 1.00 91.88 128 THR A O 1
ATOM 1035 N N . LYS A 1 129 ? 8.428 -3.907 -25.713 1.00 91.31 129 LYS A N 1
ATOM 1036 C CA . LYS A 1 129 ? 6.981 -3.693 -25.850 1.00 91.31 129 LYS A CA 1
ATOM 1037 C C . LYS A 1 129 ? 6.182 -4.944 -25.468 1.00 91.31 129 LYS A C 1
ATOM 1039 O O . LYS A 1 129 ? 6.739 -6.012 -25.236 1.00 91.31 129 LYS A O 1
ATOM 1044 N N . ASN A 1 130 ? 4.855 -4.808 -25.473 1.00 91.50 130 ASN A N 1
ATOM 1045 C CA . ASN A 1 130 ? 3.894 -5.907 -25.327 1.00 91.50 130 ASN A CA 1
ATOM 1046 C C . ASN A 1 130 ? 4.039 -6.694 -24.021 1.00 91.50 130 ASN A C 1
ATOM 1048 O O . ASN A 1 130 ? 3.862 -7.905 -24.021 1.00 91.50 130 ASN A O 1
ATOM 1052 N N . LEU A 1 131 ? 4.359 -6.028 -22.915 1.00 93.25 131 LEU A N 1
ATOM 1053 C CA . LEU A 1 131 ? 4.378 -6.629 -21.582 1.00 93.25 131 LEU A CA 1
ATOM 1054 C C . LEU A 1 131 ? 3.083 -6.303 -20.847 1.00 93.25 131 LEU A C 1
ATOM 1056 O O . LEU A 1 131 ? 2.605 -5.167 -20.908 1.00 93.25 131 LEU A O 1
ATOM 1060 N N . TYR A 1 132 ? 2.541 -7.284 -20.132 1.00 93.19 132 TYR A N 1
ATOM 1061 C CA . TYR A 1 132 ? 1.281 -7.134 -19.415 1.00 93.19 132 TYR A CA 1
ATOM 1062 C C . TYR A 1 132 ? 1.393 -7.586 -17.962 1.00 93.19 132 TYR A C 1
ATOM 1064 O O . TYR A 1 132 ? 2.298 -8.322 -17.567 1.00 93.19 132 TYR A O 1
ATOM 1072 N N . TYR A 1 133 ? 0.442 -7.127 -17.151 1.00 94.19 133 TYR A N 1
ATOM 1073 C CA . TYR A 1 133 ? 0.289 -7.600 -15.783 1.00 94.19 133 TYR A CA 1
ATOM 1074 C C . TYR A 1 133 ? 0.189 -9.129 -15.744 1.00 94.19 133 TYR A C 1
ATOM 1076 O O . TYR A 1 133 ? -0.568 -9.721 -16.509 1.00 94.19 133 TYR A O 1
ATOM 1084 N N . GLY A 1 134 ? 0.933 -9.755 -14.833 1.00 94.75 134 GLY A N 1
ATOM 1085 C CA . GLY A 1 134 ? 0.979 -11.205 -14.676 1.00 94.75 134 GLY A CA 1
ATOM 1086 C C . GLY A 1 134 ? 2.001 -11.922 -15.553 1.00 94.75 134 GLY A C 1
ATOM 1087 O O . GLY A 1 134 ? 2.276 -13.087 -15.269 1.00 94.75 134 GLY A O 1
ATOM 1088 N N . ASP A 1 135 ? 2.602 -11.265 -16.553 1.00 96.19 135 ASP A N 1
ATOM 1089 C CA . ASP A 1 135 ? 3.688 -11.867 -17.336 1.00 96.19 135 ASP A CA 1
ATOM 1090 C C . ASP A 1 135 ? 4.865 -12.222 -16.411 1.00 96.19 135 ASP A C 1
ATOM 1092 O O . ASP A 1 135 ? 5.275 -11.433 -15.551 1.00 96.19 135 ASP A O 1
ATOM 1096 N N . ILE A 1 136 ? 5.401 -13.428 -16.589 1.00 97.12 136 ILE A N 1
ATOM 1097 C CA . ILE A 1 136 ? 6.638 -13.889 -15.964 1.00 97.12 136 ILE A CA 1
ATOM 1098 C C . ILE A 1 136 ? 7.739 -13.721 -17.001 1.00 97.12 136 ILE A C 1
ATOM 1100 O O . ILE A 1 136 ? 7.672 -14.282 -18.099 1.00 97.12 136 ILE A O 1
ATOM 1104 N N . ILE A 1 137 ? 8.737 -12.922 -16.651 1.00 96.69 137 ILE A N 1
ATOM 1105 C CA . ILE A 1 137 ? 9.788 -12.493 -17.563 1.00 96.69 137 ILE A CA 1
ATOM 1106 C C . ILE A 1 137 ? 11.152 -13.006 -17.116 1.00 96.69 137 ILE A C 1
ATOM 1108 O O . ILE A 1 137 ? 11.421 -13.104 -15.918 1.00 96.69 137 ILE A O 1
ATOM 1112 N N . SER A 1 138 ? 12.015 -13.288 -18.089 1.00 96.62 138 SER A N 1
ATOM 1113 C CA . SER A 1 138 ? 13.436 -13.561 -17.903 1.00 96.62 138 SER A CA 1
ATOM 1114 C C . SER A 1 138 ? 14.262 -12.583 -18.729 1.00 96.62 138 SER A C 1
ATOM 1116 O O . SER A 1 138 ? 13.980 -12.361 -19.909 1.00 96.62 138 SER A O 1
ATOM 1118 N N . VAL A 1 139 ? 15.246 -11.948 -18.095 1.00 96.38 139 VAL A N 1
ATOM 1119 C CA . VAL A 1 139 ? 16.056 -10.902 -18.727 1.00 96.38 139 VAL A CA 1
ATOM 1120 C C . VAL A 1 139 ? 17.386 -10.726 -18.008 1.00 96.38 139 VAL A C 1
ATOM 1122 O O . VAL A 1 139 ? 17.454 -10.853 -16.787 1.00 96.38 139 VAL A O 1
ATOM 1125 N N . VAL A 1 140 ? 18.444 -10.384 -18.744 1.00 96.38 140 VAL A N 1
ATOM 1126 C CA . VAL A 1 140 ? 19.679 -9.868 -18.136 1.00 96.38 140 VAL A CA 1
ATOM 1127 C C . VAL A 1 140 ? 19.472 -8.400 -17.794 1.00 96.38 140 VAL A C 1
ATOM 1129 O O . VAL A 1 140 ? 19.214 -7.583 -18.685 1.00 96.38 140 VAL A O 1
ATOM 1132 N N . ALA A 1 141 ? 19.565 -8.071 -16.509 1.00 95.56 141 ALA A N 1
ATOM 1133 C CA . ALA A 1 141 ? 19.289 -6.735 -16.008 1.00 95.56 141 ALA A CA 1
ATOM 1134 C C . ALA A 1 141 ? 20.357 -6.256 -15.028 1.00 95.56 141 ALA A C 1
ATOM 1136 O O . ALA A 1 141 ? 20.947 -7.049 -14.294 1.00 95.56 141 ALA A O 1
ATOM 1137 N N . THR A 1 142 ? 20.543 -4.939 -14.979 1.00 95.25 142 THR A N 1
ATOM 1138 C CA . THR A 1 142 ? 21.264 -4.286 -13.885 1.00 95.25 142 THR A CA 1
ATOM 1139 C C . THR A 1 142 ? 20.261 -3.846 -12.832 1.00 95.25 142 THR A C 1
ATOM 1141 O O . THR A 1 142 ? 19.376 -3.041 -13.128 1.00 95.25 142 THR A O 1
ATOM 1144 N N . ILE A 1 143 ? 20.407 -4.344 -11.607 1.00 94.06 143 ILE A N 1
ATOM 1145 C CA . ILE A 1 143 ? 19.666 -3.892 -10.430 1.00 94.06 143 ILE A CA 1
ATOM 1146 C C . ILE A 1 143 ? 20.583 -2.997 -9.601 1.00 94.06 143 ILE A C 1
ATOM 1148 O O . ILE A 1 143 ? 21.725 -3.357 -9.320 1.00 94.06 143 ILE A O 1
ATOM 1152 N N . LYS A 1 144 ? 20.077 -1.826 -9.221 1.00 92.06 144 LYS A N 1
ATOM 1153 C CA . LYS A 1 144 ? 20.754 -0.851 -8.366 1.00 92.06 144 LYS A CA 1
ATOM 1154 C C . LYS A 1 144 ? 19.906 -0.553 -7.141 1.00 92.06 144 LYS A C 1
ATOM 1156 O O . LYS A 1 144 ? 18.670 -0.555 -7.219 1.00 92.06 144 LYS A O 1
ATOM 1161 N N . GLU A 1 145 ? 20.574 -0.247 -6.036 1.00 87.94 145 GLU A N 1
ATOM 1162 C CA . GLU A 1 145 ? 19.914 0.339 -4.874 1.00 87.94 145 GLU A CA 1
ATOM 1163 C C . GLU A 1 145 ? 19.265 1.682 -5.248 1.00 87.94 145 GLU A C 1
ATOM 1165 O O . GLU A 1 145 ? 19.686 2.368 -6.186 1.00 87.94 145 GLU A O 1
ATOM 1170 N N . LEU A 1 146 ? 18.200 2.051 -4.536 1.00 82.75 146 LEU A N 1
ATOM 1171 C CA . LEU A 1 146 ? 17.631 3.382 -4.676 1.00 82.75 146 LEU A CA 1
ATOM 1172 C C . LEU A 1 146 ? 18.586 4.433 -4.102 1.00 82.75 146 LEU A C 1
ATOM 1174 O O . LEU A 1 146 ? 19.016 4.285 -2.954 1.00 82.75 146 LEU A O 1
ATOM 1178 N N . PRO A 1 147 ? 18.881 5.508 -4.854 1.00 75.44 147 PRO A N 1
ATOM 1179 C CA . PRO A 1 147 ? 19.613 6.633 -4.298 1.00 75.44 147 PRO A CA 1
ATOM 1180 C C . PRO A 1 147 ? 18.772 7.260 -3.182 1.00 75.44 147 PRO A C 1
ATOM 1182 O O . PRO A 1 147 ? 17.579 7.513 -3.367 1.00 75.44 147 PRO A O 1
ATOM 1185 N N . GLY A 1 148 ? 19.384 7.467 -2.017 1.00 74.31 148 GLY A N 1
ATOM 1186 C CA . GLY A 1 148 ? 18.765 8.227 -0.931 1.00 74.31 148 GLY A CA 1
ATOM 1187 C C . GLY A 1 148 ? 18.678 9.712 -1.275 1.00 74.31 148 GLY A C 1
ATOM 1188 O O . GLY A 1 148 ? 19.329 10.185 -2.211 1.00 74.31 148 GLY A O 1
ATOM 1189 N N . SER A 1 149 ? 17.884 10.455 -0.508 1.00 72.19 149 SER A N 1
ATOM 1190 C CA . SER A 1 149 ? 17.859 11.907 -0.645 1.00 72.19 149 SER A CA 1
ATOM 1191 C C . SER A 1 149 ? 19.209 12.520 -0.262 1.00 72.19 149 SER A C 1
ATOM 1193 O O . SER A 1 149 ? 19.729 12.275 0.824 1.00 72.19 149 SER A O 1
ATOM 1195 N N . THR A 1 150 ? 19.776 13.356 -1.134 1.00 69.12 150 THR A N 1
ATOM 1196 C CA . THR A 1 150 ? 20.986 14.138 -0.819 1.00 69.12 150 THR A CA 1
ATOM 1197 C C . THR A 1 150 ? 20.661 15.373 0.031 1.00 69.12 150 THR A C 1
ATOM 1199 O O . THR A 1 150 ? 21.554 15.950 0.641 1.00 69.12 150 THR A O 1
ATOM 1202 N N . ASN A 1 151 ? 19.386 15.782 0.094 1.00 71.62 151 ASN A N 1
ATOM 1203 C CA . ASN A 1 151 ? 18.935 16.933 0.873 1.00 71.62 151 ASN A CA 1
ATOM 1204 C C . ASN A 1 151 ? 17.890 16.505 1.925 1.00 71.62 151 ASN A C 1
ATOM 1206 O O . ASN A 1 151 ? 16.770 16.148 1.540 1.00 71.62 151 ASN A O 1
ATOM 1210 N N . PRO A 1 152 ? 18.196 16.615 3.232 1.00 65.44 152 PRO A N 1
ATOM 1211 C CA . PRO A 1 152 ? 17.294 16.233 4.323 1.00 65.44 152 PRO A CA 1
ATOM 1212 C C . PRO A 1 152 ? 15.917 16.915 4.302 1.00 65.44 152 PRO A C 1
ATOM 1214 O O . PRO A 1 152 ? 14.946 16.341 4.781 1.00 65.44 152 PRO A O 1
ATOM 1217 N N . ALA A 1 153 ? 15.811 18.128 3.746 1.00 69.69 153 ALA A N 1
ATOM 1218 C CA . ALA A 1 153 ? 14.545 18.865 3.651 1.00 69.69 153 ALA A CA 1
ATOM 1219 C C . ALA A 1 153 ? 13.717 18.508 2.401 1.00 69.69 153 ALA A C 1
ATOM 1221 O O . ALA A 1 153 ? 12.619 19.031 2.207 1.00 69.69 153 ALA A O 1
ATOM 1222 N N . SER A 1 154 ? 14.248 17.656 1.520 1.00 71.25 154 SER A N 1
ATOM 1223 C CA . SER A 1 154 ? 13.577 17.245 0.288 1.00 71.25 154 SER A CA 1
ATOM 1224 C C . SER A 1 154 ? 12.911 15.878 0.433 1.00 71.25 154 SER A C 1
ATOM 1226 O O . SER A 1 154 ? 13.250 15.085 1.307 1.00 71.25 154 SER A O 1
ATOM 1228 N N . PHE A 1 155 ? 11.931 15.610 -0.428 1.00 74.25 155 PHE A N 1
ATOM 1229 C CA . PHE A 1 155 ? 11.198 14.349 -0.428 1.00 74.25 155 PHE A CA 1
ATOM 1230 C C . PHE A 1 155 ? 12.132 13.159 -0.692 1.00 74.25 155 PHE A C 1
ATOM 1232 O O . PHE A 1 155 ? 12.710 13.054 -1.776 1.00 74.25 155 PHE A O 1
ATOM 1239 N N . ASP A 1 156 ? 12.228 12.240 0.270 1.00 79.56 156 ASP A N 1
ATOM 1240 C CA . ASP A 1 156 ? 13.041 11.036 0.127 1.00 79.56 156 ASP A CA 1
ATOM 1241 C C . ASP A 1 156 ? 12.292 9.945 -0.659 1.00 79.56 156 ASP A C 1
ATOM 1243 O O . ASP A 1 156 ? 11.396 9.252 -0.167 1.00 79.56 156 ASP A O 1
ATOM 1247 N N . TYR A 1 157 ? 12.669 9.790 -1.933 1.00 79.31 157 TYR A N 1
ATOM 1248 C CA . TYR A 1 157 ? 12.071 8.794 -2.821 1.00 79.31 157 TYR A CA 1
ATOM 1249 C C . TYR A 1 157 ? 12.401 7.351 -2.416 1.00 79.31 157 TYR A C 1
ATOM 1251 O O . TYR A 1 157 ? 11.597 6.450 -2.681 1.00 79.31 157 TYR A O 1
ATOM 1259 N N . LYS A 1 158 ? 13.559 7.127 -1.781 1.00 84.81 158 LYS A N 1
ATOM 1260 C CA . LYS A 1 158 ? 13.963 5.815 -1.274 1.00 84.81 158 LYS A CA 1
ATOM 1261 C C . LYS A 1 158 ? 13.064 5.420 -0.112 1.00 84.81 158 LYS A C 1
ATOM 1263 O O . LYS A 1 158 ? 12.481 4.343 -0.167 1.00 84.81 158 LYS A O 1
ATOM 1268 N N . GLU A 1 159 ? 12.864 6.304 0.864 1.00 80.25 159 GLU A N 1
ATOM 1269 C CA . GLU A 1 159 ? 11.976 6.041 2.008 1.00 80.25 159 GLU A CA 1
ATOM 1270 C C . GLU A 1 159 ? 10.535 5.754 1.554 1.00 80.25 159 GLU A C 1
ATOM 1272 O O . GLU A 1 159 ? 9.912 4.782 1.990 1.00 80.25 159 GLU A O 1
ATOM 1277 N N . PHE A 1 160 ? 10.029 6.522 0.583 1.00 81.94 160 PHE A N 1
ATOM 1278 C CA . PHE A 1 160 ? 8.703 6.298 0.005 1.00 81.94 160 PHE A CA 1
ATOM 1279 C C . PHE A 1 160 ? 8.542 4.921 -0.665 1.00 81.94 160 PHE A C 1
ATOM 1281 O O . PHE A 1 160 ? 7.475 4.303 -0.574 1.00 81.94 160 PHE A O 1
ATOM 1288 N N . LEU A 1 161 ? 9.563 4.435 -1.379 1.00 85.25 161 LEU A N 1
ATOM 1289 C CA . LEU A 1 161 ? 9.517 3.126 -2.037 1.00 85.25 161 LEU A CA 1
ATOM 1290 C C . LEU A 1 161 ? 9.800 1.971 -1.073 1.00 85.25 161 LEU A C 1
ATOM 1292 O O . LEU A 1 161 ? 9.131 0.939 -1.169 1.00 85.25 161 LEU A O 1
ATOM 1296 N N . ASP A 1 162 ? 10.661 2.176 -0.080 1.00 83.88 162 ASP A N 1
ATOM 1297 C CA . ASP A 1 162 ? 10.879 1.242 1.025 1.00 83.88 162 ASP A CA 1
ATOM 1298 C C . ASP A 1 162 ? 9.587 1.012 1.818 1.00 83.88 162 ASP A C 1
ATOM 1300 O O . ASP A 1 162 ? 9.243 -0.132 2.133 1.00 83.88 162 ASP A O 1
ATOM 1304 N N . ALA A 1 163 ? 8.798 2.067 2.058 1.00 80.62 163 ALA A N 1
ATOM 1305 C CA . ALA A 1 163 ? 7.484 1.946 2.685 1.00 80.62 163 ALA A CA 1
ATOM 1306 C C . ALA A 1 163 ? 6.491 1.113 1.855 1.00 80.62 163 ALA A C 1
ATOM 1308 O O . ALA A 1 163 ? 5.584 0.481 2.403 1.00 80.62 163 ALA A O 1
ATOM 1309 N N . LYS A 1 164 ? 6.695 1.048 0.534 1.00 83.00 164 LYS A N 1
ATOM 1310 C CA . LYS A 1 164 ? 5.942 0.201 -0.405 1.00 83.00 164 LYS A CA 1
ATOM 1311 C C . LYS A 1 164 ? 6.571 -1.175 -0.632 1.00 83.00 164 LYS A C 1
ATOM 1313 O O . LYS A 1 164 ? 6.072 -1.931 -1.469 1.00 83.00 164 LYS A O 1
ATOM 1318 N N . MET A 1 165 ? 7.620 -1.516 0.117 1.00 87.88 165 MET A N 1
ATOM 1319 C CA . MET A 1 165 ? 8.379 -2.763 -0.007 1.00 87.88 165 MET A CA 1
ATOM 1320 C C . MET A 1 165 ? 9.025 -2.932 -1.392 1.00 87.88 165 MET A C 1
ATOM 1322 O O . MET A 1 165 ? 9.061 -4.040 -1.933 1.00 87.88 165 MET A O 1
ATOM 1326 N N . ILE A 1 166 ? 9.476 -1.824 -1.992 1.00 91.00 166 ILE A N 1
ATOM 1327 C CA . ILE A 1 166 ? 10.170 -1.769 -3.282 1.00 91.00 166 ILE A CA 1
ATOM 1328 C C . ILE A 1 166 ? 11.599 -1.292 -3.019 1.00 91.00 166 ILE A C 1
ATOM 1330 O O . ILE A 1 166 ? 11.805 -0.129 -2.699 1.00 91.00 166 ILE A O 1
ATOM 1334 N N . PHE A 1 167 ? 12.576 -2.182 -3.181 1.00 90.62 167 PHE A N 1
ATOM 1335 C CA . PHE A 1 167 ? 13.921 -1.994 -2.616 1.00 90.62 167 PHE A CA 1
ATOM 1336 C C . PHE A 1 167 ? 15.023 -1.748 -3.654 1.00 90.62 167 PHE A C 1
ATOM 1338 O O . PHE A 1 167 ? 16.194 -1.655 -3.302 1.00 90.62 167 PHE A O 1
ATOM 1345 N N . GLY A 1 168 ? 14.680 -1.644 -4.940 1.00 91.62 168 GLY A N 1
ATOM 1346 C CA . GLY A 1 168 ? 15.662 -1.358 -5.986 1.00 91.62 168 GLY A CA 1
ATOM 1347 C C . GLY A 1 168 ? 15.054 -0.849 -7.286 1.00 91.62 168 GLY A C 1
ATOM 1348 O O . GLY A 1 168 ? 13.837 -0.918 -7.503 1.00 91.62 168 GLY A O 1
ATOM 1349 N N . THR A 1 169 ? 15.929 -0.370 -8.170 1.00 93.19 169 THR A N 1
ATOM 1350 C CA . THR A 1 169 ? 15.602 -0.071 -9.569 1.00 93.19 169 THR A CA 1
ATOM 1351 C C . THR A 1 169 ? 16.337 -1.026 -10.502 1.00 93.19 169 THR A C 1
ATOM 1353 O O . THR A 1 169 ? 17.527 -1.267 -10.327 1.00 93.19 169 THR A O 1
ATOM 1356 N N . GLY A 1 170 ? 15.627 -1.597 -11.472 1.00 94.12 170 GLY A N 1
ATOM 1357 C CA . GLY A 1 170 ? 16.178 -2.522 -12.459 1.00 94.12 170 GLY A CA 1
ATOM 1358 C C . GLY A 1 170 ? 16.071 -1.973 -13.877 1.00 94.12 170 GLY A C 1
ATOM 1359 O O . GLY A 1 170 ? 15.062 -1.357 -14.218 1.00 94.12 170 GLY A O 1
ATOM 1360 N N . TYR A 1 171 ? 17.081 -2.227 -14.703 1.00 95.25 171 TYR A N 1
ATOM 1361 C CA . TYR A 1 171 ? 17.115 -1.834 -16.113 1.00 95.25 171 TYR A CA 1
ATOM 1362 C C . TYR A 1 171 ? 17.434 -3.050 -16.981 1.00 95.25 171 TYR A C 1
ATOM 1364 O O . TYR A 1 171 ? 18.419 -3.745 -16.726 1.00 95.25 171 TYR A O 1
ATOM 1372 N N . SER A 1 172 ? 16.616 -3.316 -18.004 1.00 95.06 172 SER A N 1
ATOM 1373 C CA . SER A 1 172 ? 16.895 -4.392 -18.965 1.00 95.06 172 SER A CA 1
ATOM 1374 C C . SER A 1 172 ? 18.104 -4.051 -19.839 1.00 95.06 172 SER A C 1
ATOM 1376 O O . SER A 1 172 ? 18.101 -3.004 -20.486 1.00 95.06 172 SER A O 1
ATOM 1378 N N . ILE A 1 173 ? 19.080 -4.955 -19.912 1.00 93.12 173 ILE A N 1
ATOM 1379 C CA . ILE A 1 173 ? 20.235 -4.861 -20.824 1.00 93.12 173 ILE A CA 1
ATOM 1380 C C . ILE A 1 173 ? 19.947 -5.606 -22.131 1.00 93.12 173 ILE A C 1
ATOM 1382 O O . ILE A 1 173 ? 20.372 -5.190 -23.202 1.00 93.12 173 ILE A O 1
ATOM 1386 N N . SER A 1 174 ? 19.196 -6.703 -22.036 1.00 90.25 174 SER A N 1
ATOM 1387 C CA . SER A 1 174 ? 18.808 -7.565 -23.156 1.00 90.25 174 SER A CA 1
ATOM 1388 C C . SER A 1 174 ? 17.304 -7.496 -23.427 1.00 90.25 174 SER A C 1
ATOM 1390 O O . SER A 1 174 ? 16.532 -6.951 -22.629 1.00 90.25 174 SER A O 1
ATOM 1392 N N . SER A 1 175 ? 16.882 -8.059 -24.561 1.00 88.88 175 SER A N 1
ATOM 1393 C CA . SER A 1 175 ? 15.469 -8.285 -24.859 1.00 88.88 175 SER A CA 1
ATOM 1394 C C . SER A 1 175 ? 14.842 -9.198 -23.810 1.00 88.88 175 SER A C 1
ATOM 1396 O O . SER A 1 175 ? 15.413 -10.224 -23.441 1.00 88.88 175 SER A O 1
ATOM 1398 N N . ILE A 1 176 ? 13.646 -8.840 -23.355 1.00 94.25 176 ILE A N 1
ATOM 1399 C CA . ILE A 1 176 ? 12.919 -9.641 -22.375 1.00 94.25 176 ILE A CA 1
ATOM 1400 C C . ILE A 1 176 ? 12.333 -10.887 -23.045 1.00 94.25 176 ILE A C 1
ATOM 1402 O O . ILE A 1 176 ? 11.585 -10.774 -24.015 1.00 94.25 176 ILE A O 1
ATOM 1406 N N . SER A 1 177 ? 12.615 -12.060 -22.476 1.00 93.88 177 SER A N 1
ATOM 1407 C CA . SER A 1 177 ? 11.930 -13.307 -22.815 1.00 93.88 177 SER A CA 1
ATOM 1408 C C . SER A 1 177 ? 10.739 -13.527 -21.883 1.00 93.88 177 SER A C 1
ATOM 1410 O O . SER A 1 177 ? 10.853 -13.368 -20.664 1.00 93.88 177 SER A O 1
ATOM 1412 N N . LYS A 1 178 ? 9.584 -13.893 -22.443 1.00 95.56 178 LYS A N 1
ATOM 1413 C CA . LYS A 1 178 ? 8.402 -14.277 -21.664 1.00 95.56 178 LYS A CA 1
ATOM 1414 C C . LYS A 1 178 ? 8.423 -15.779 -21.434 1.00 95.56 178 LYS A C 1
ATOM 1416 O O . LYS A 1 178 ? 8.392 -16.545 -22.389 1.00 95.56 178 LYS A O 1
ATOM 1421 N N . ILE A 1 179 ? 8.430 -16.180 -20.171 1.00 95.81 179 ILE A N 1
ATOM 1422 C CA . ILE A 1 179 ? 8.530 -17.589 -19.766 1.00 95.81 179 ILE A CA 1
ATOM 1423 C C . ILE A 1 179 ? 7.243 -18.114 -19.119 1.00 95.81 179 ILE A C 1
ATOM 1425 O O . ILE A 1 179 ? 7.143 -19.295 -18.808 1.00 95.81 179 ILE A O 1
ATOM 1429 N N . GLY A 1 180 ? 6.244 -17.255 -18.907 1.00 94.44 180 GLY A N 1
ATOM 1430 C CA . GLY A 1 180 ? 4.944 -17.666 -18.389 1.00 94.44 180 GLY A CA 1
ATOM 1431 C C . GLY A 1 180 ? 4.000 -16.495 -18.146 1.00 94.44 180 GLY A C 1
ATOM 1432 O O . GLY A 1 180 ? 4.347 -15.336 -18.370 1.00 94.44 180 GLY A O 1
ATOM 1433 N N . HIS A 1 181 ? 2.802 -16.805 -17.657 1.00 93.75 181 HIS A N 1
ATOM 1434 C CA . HIS A 1 181 ? 1.787 -15.820 -17.305 1.00 93.75 181 HIS A CA 1
ATOM 1435 C C . HIS A 1 181 ? 0.968 -16.329 -16.115 1.00 93.75 181 HIS A C 1
ATOM 1437 O O . HIS A 1 181 ? 0.426 -17.433 -16.149 1.00 93.75 181 HIS A O 1
ATOM 1443 N N . ARG A 1 182 ? 0.893 -15.543 -15.038 1.00 92.62 182 ARG A N 1
ATOM 1444 C CA . ARG A 1 182 ? 0.110 -15.876 -13.843 1.00 92.62 182 ARG A CA 1
ATOM 1445 C C . ARG A 1 182 ? -0.467 -14.620 -13.213 1.00 92.62 182 ARG A C 1
ATOM 1447 O O . ARG A 1 182 ? 0.261 -13.811 -12.638 1.00 92.62 182 ARG A O 1
ATOM 1454 N N . THR A 1 183 ? -1.787 -14.514 -13.212 1.00 89.44 183 THR A N 1
ATOM 1455 C CA . THR A 1 183 ? -2.511 -13.380 -12.634 1.00 89.44 183 THR A CA 1
ATOM 1456 C C . THR A 1 183 ? -3.285 -13.780 -11.381 1.00 89.44 183 THR A C 1
ATOM 1458 O O . THR A 1 183 ? -3.594 -14.947 -11.149 1.00 89.44 183 THR A O 1
ATOM 1461 N N . ASN A 1 184 ? -3.584 -12.788 -10.541 1.00 89.69 184 ASN A N 1
ATOM 1462 C CA . ASN A 1 184 ? -4.648 -12.896 -9.549 1.00 89.69 184 ASN A CA 1
ATOM 1463 C C . ASN A 1 184 ? -5.901 -12.250 -10.149 1.00 89.69 184 ASN A C 1
ATOM 1465 O O . ASN A 1 184 ? -5.821 -11.110 -10.608 1.00 89.69 184 ASN A O 1
ATOM 1469 N N . ILE A 1 185 ? -7.032 -12.958 -10.110 1.00 90.00 185 ILE A N 1
ATOM 1470 C CA . ILE A 1 185 ? -8.330 -12.501 -10.626 1.00 90.00 185 ILE A CA 1
ATOM 1471 C C . ILE A 1 185 ? -8.664 -11.100 -10.106 1.00 90.00 185 ILE A C 1
ATOM 1473 O O . ILE A 1 185 ? -8.989 -10.224 -10.898 1.00 90.00 185 ILE A O 1
ATOM 1477 N N . PHE A 1 186 ? -8.501 -10.849 -8.804 1.00 90.75 186 PHE A N 1
ATOM 1478 C CA . PHE A 1 186 ? -8.819 -9.551 -8.205 1.00 90.75 186 PHE A CA 1
ATOM 1479 C C . PHE A 1 186 ? -7.992 -8.410 -8.816 1.00 90.75 186 PHE A C 1
ATOM 1481 O O . PHE A 1 186 ? -8.539 -7.427 -9.311 1.00 90.75 186 PHE A O 1
ATOM 1488 N N . ASN A 1 187 ? -6.666 -8.557 -8.831 1.00 89.50 187 ASN A N 1
ATOM 1489 C CA . ASN A 1 187 ? -5.766 -7.532 -9.361 1.00 89.50 187 ASN A CA 1
ATOM 1490 C C . ASN A 1 187 ? -5.922 -7.359 -10.877 1.00 89.50 187 ASN A C 1
ATOM 1492 O O . ASN A 1 187 ? -5.858 -6.236 -11.372 1.00 89.50 187 ASN A O 1
ATOM 1496 N N . ASN A 1 188 ? -6.154 -8.454 -11.606 1.00 91.00 188 ASN A N 1
ATOM 1497 C CA . ASN A 1 188 ? -6.406 -8.407 -13.040 1.00 91.00 188 ASN A CA 1
ATOM 1498 C C . ASN A 1 188 ? -7.678 -7.602 -13.337 1.00 91.00 188 ASN A C 1
ATOM 1500 O O . ASN A 1 188 ? -7.646 -6.682 -14.149 1.00 91.00 188 ASN A O 1
ATOM 1504 N N . THR A 1 189 ? -8.764 -7.870 -12.608 1.00 92.88 189 THR A N 1
ATOM 1505 C CA . THR A 1 189 ? -10.018 -7.113 -12.710 1.00 92.88 189 THR A CA 1
ATOM 1506 C C . THR A 1 189 ? -9.809 -5.632 -12.404 1.00 92.88 189 THR A C 1
ATOM 1508 O O . THR A 1 189 ? -10.261 -4.784 -13.170 1.00 92.88 189 THR A O 1
ATOM 1511 N N . VAL A 1 190 ? -9.069 -5.296 -11.340 1.00 93.62 190 VAL A N 1
ATOM 1512 C CA . VAL A 1 190 ? -8.731 -3.899 -11.014 1.00 93.62 190 VAL A CA 1
ATOM 1513 C C . VAL A 1 190 ? -7.991 -3.221 -12.170 1.00 93.62 190 VAL A C 1
ATOM 1515 O O . VAL A 1 190 ? -8.336 -2.102 -12.542 1.00 93.62 190 VAL A O 1
ATOM 1518 N N . ILE A 1 191 ? -7.006 -3.887 -12.774 1.00 91.38 191 ILE A N 1
ATOM 1519 C CA . ILE A 1 191 ? -6.221 -3.334 -13.887 1.00 91.38 191 ILE A CA 1
ATOM 1520 C C . ILE A 1 191 ? -7.078 -3.163 -15.146 1.00 91.38 191 ILE A C 1
ATOM 1522 O O . ILE A 1 191 ? -6.975 -2.135 -15.814 1.00 91.38 191 ILE A O 1
ATOM 1526 N N . ILE A 1 192 ? -7.967 -4.114 -15.442 1.00 92.38 192 ILE A N 1
ATOM 1527 C CA . ILE A 1 192 ? -8.915 -4.019 -16.560 1.00 92.38 192 ILE A CA 1
ATOM 1528 C C . ILE A 1 192 ? -9.855 -2.823 -16.368 1.00 92.38 192 ILE A C 1
ATOM 1530 O O . ILE A 1 192 ? -9.992 -2.001 -17.276 1.00 92.38 192 ILE A O 1
ATOM 1534 N N . ILE A 1 193 ? -10.452 -2.678 -15.178 1.00 93.50 193 ILE A N 1
ATOM 1535 C CA . ILE A 1 193 ? -11.334 -1.550 -14.848 1.00 93.50 193 ILE A CA 1
ATOM 1536 C C . ILE A 1 193 ? -10.573 -0.228 -14.962 1.00 93.50 193 ILE A C 1
ATOM 1538 O O . ILE A 1 193 ? -11.068 0.714 -15.577 1.00 93.50 193 ILE A O 1
ATOM 1542 N N . ARG A 1 194 ? -9.351 -0.152 -14.421 1.00 93.19 194 ARG A N 1
ATOM 1543 C CA . ARG A 1 194 ? -8.504 1.044 -14.524 1.00 93.19 194 ARG A CA 1
ATOM 1544 C C . ARG A 1 194 ? -8.202 1.407 -15.975 1.00 93.19 194 ARG A C 1
ATOM 1546 O O . ARG A 1 194 ? -8.327 2.575 -16.331 1.00 93.19 194 ARG A O 1
ATOM 1553 N N . LYS A 1 195 ? -7.856 0.427 -16.816 1.00 91.44 195 LYS A N 1
ATOM 1554 C CA . LYS A 1 195 ? -7.608 0.639 -18.250 1.00 91.44 195 LYS A CA 1
ATOM 1555 C C . LYS A 1 195 ? -8.860 1.153 -18.962 1.00 91.44 195 LYS A C 1
ATOM 1557 O O . LYS A 1 195 ? -8.774 2.102 -19.736 1.00 91.44 195 LYS A O 1
ATOM 1562 N N . TYR A 1 196 ? -10.023 0.575 -18.663 1.00 93.81 196 TYR A N 1
ATOM 1563 C CA . TYR A 1 196 ? -11.301 1.045 -19.194 1.00 93.81 196 TYR A CA 1
ATOM 1564 C C . TYR A 1 196 ? -11.593 2.494 -18.775 1.00 93.81 196 TYR A C 1
ATOM 1566 O O . TYR A 1 196 ? -11.850 3.338 -19.632 1.00 93.81 196 TYR A O 1
ATOM 1574 N N . LEU A 1 197 ? -11.488 2.812 -17.479 1.00 92.94 197 LEU A N 1
ATOM 1575 C CA . LEU A 1 197 ? -11.704 4.169 -16.964 1.00 92.94 197 LEU A CA 1
ATOM 1576 C C . LEU A 1 197 ? -10.729 5.170 -17.586 1.00 92.94 197 LEU A C 1
ATOM 1578 O O . LEU A 1 197 ? -11.152 6.239 -18.013 1.00 92.94 197 LEU A O 1
ATOM 1582 N N . ARG A 1 198 ? -9.445 4.814 -17.693 1.00 91.25 198 ARG A N 1
ATOM 1583 C CA . ARG A 1 198 ? -8.418 5.642 -18.335 1.00 91.25 198 ARG A CA 1
ATOM 1584 C C . ARG A 1 198 ? -8.801 5.999 -19.766 1.00 91.25 198 ARG A C 1
ATOM 1586 O O . ARG A 1 198 ? -8.778 7.176 -20.106 1.00 91.25 198 ARG A O 1
ATOM 1593 N N . ASN A 1 199 ? -9.173 5.007 -20.573 1.00 91.88 199 ASN A N 1
ATOM 1594 C CA . ASN A 1 199 ? -9.551 5.233 -21.967 1.00 91.88 199 ASN A CA 1
ATOM 1595 C C . ASN A 1 199 ? -10.787 6.132 -22.055 1.00 91.88 199 ASN A C 1
ATOM 1597 O O . ASN A 1 199 ? -10.755 7.147 -22.734 1.00 91.88 199 ASN A O 1
ATOM 1601 N N . ARG A 1 200 ? -11.832 5.850 -21.265 1.00 94.62 200 ARG A N 1
ATOM 1602 C CA . ARG A 1 200 ? -13.049 6.677 -21.252 1.00 94.62 200 ARG A CA 1
ATOM 1603 C C . ARG A 1 200 ? -12.789 8.113 -20.807 1.00 94.62 200 ARG A C 1
ATOM 1605 O O . ARG A 1 200 ? -13.439 9.023 -21.314 1.00 94.62 200 ARG A O 1
ATOM 1612 N N . ILE A 1 201 ? -11.872 8.323 -19.861 1.00 92.62 201 ILE A N 1
ATOM 1613 C CA . ILE A 1 201 ? -11.481 9.667 -19.428 1.00 92.62 201 ILE A CA 1
ATOM 1614 C C . ILE A 1 201 ? -10.702 10.377 -20.542 1.00 92.62 201 ILE A C 1
ATOM 1616 O O . ILE A 1 201 ? -10.996 11.535 -20.825 1.00 92.62 201 ILE A O 1
ATOM 1620 N N . ASN A 1 202 ? -9.766 9.692 -21.203 1.00 90.81 202 ASN A N 1
ATOM 1621 C CA . ASN A 1 202 ? -9.030 10.250 -22.340 1.00 90.81 202 ASN A CA 1
ATOM 1622 C C . ASN A 1 202 ? -9.980 10.680 -23.467 1.00 90.81 202 ASN A C 1
ATOM 1624 O O . ASN A 1 202 ? -9.915 11.824 -23.908 1.00 90.81 202 ASN A O 1
ATOM 1628 N N . ASP A 1 203 ? -10.911 9.806 -23.853 1.00 92.94 203 ASP A N 1
ATOM 1629 C CA . ASP A 1 203 ? -11.853 10.052 -24.951 1.00 92.94 203 ASP A CA 1
ATOM 1630 C C . ASP A 1 203 ? -12.803 11.228 -24.662 1.00 92.94 203 ASP A C 1
ATOM 1632 O O . ASP A 1 203 ? -13.182 11.968 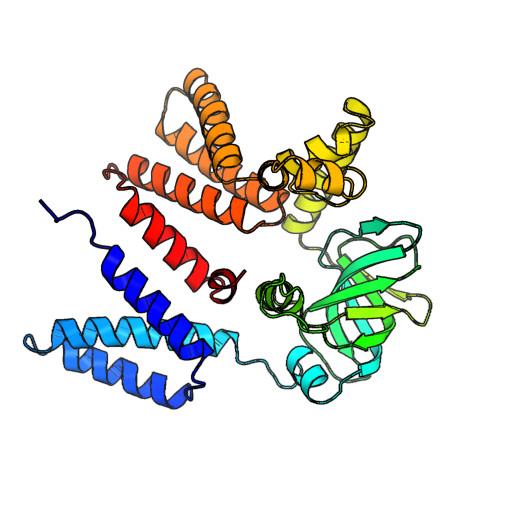-25.563 1.00 92.94 203 ASP A O 1
ATOM 1636 N N . ARG A 1 204 ? -13.223 11.396 -23.399 1.00 93.88 204 ARG A N 1
ATOM 1637 C CA . ARG A 1 204 ? -14.210 12.414 -22.993 1.00 93.88 204 ARG A CA 1
ATOM 1638 C C . ARG A 1 204 ? -13.595 13.774 -22.682 1.00 93.88 204 ARG A C 1
ATOM 1640 O O . ARG A 1 204 ? -14.262 14.783 -22.880 1.00 93.88 204 ARG A O 1
ATOM 1647 N N . PHE A 1 205 ? -12.392 13.797 -22.110 1.00 88.62 205 PHE A N 1
ATOM 1648 C CA . PHE A 1 205 ? -11.825 15.003 -21.499 1.00 88.62 205 PHE A CA 1
ATOM 1649 C C . PHE A 1 205 ? -10.588 15.546 -22.223 1.00 88.62 205 PHE A C 1
ATOM 1651 O O . PHE A 1 205 ? -10.126 16.623 -21.847 1.00 88.62 205 PHE A O 1
ATOM 1658 N N . GLY A 1 206 ? -10.055 14.848 -23.236 1.00 86.31 206 GLY A N 1
ATOM 1659 C CA . GLY A 1 206 ? -8.962 15.340 -24.082 1.00 86.31 206 GLY A CA 1
ATOM 1660 C C . GLY A 1 206 ? -7.785 15.889 -23.268 1.00 86.31 206 GLY A C 1
ATOM 1661 O O . GLY A 1 206 ? -7.228 15.196 -22.418 1.00 86.31 206 GLY A O 1
ATOM 1662 N N . GLU A 1 207 ? -7.448 17.167 -23.458 1.00 83.00 207 GLU A N 1
ATOM 1663 C CA . GLU A 1 207 ? -6.353 17.846 -22.745 1.00 83.00 207 GLU A CA 1
ATOM 1664 C C . GLU A 1 207 ? -6.522 17.922 -21.215 1.00 83.00 207 GLU A C 1
ATOM 1666 O O . GLU A 1 207 ? -5.545 18.106 -20.482 1.00 83.00 207 GLU A O 1
ATOM 1671 N N . HIS A 1 208 ? -7.748 17.782 -20.705 1.00 84.19 208 HIS A N 1
ATOM 1672 C CA . HIS A 1 208 ? -8.047 17.782 -19.270 1.00 84.19 208 HIS A CA 1
ATOM 1673 C C . HIS A 1 208 ? -8.030 16.375 -18.655 1.00 84.19 208 HIS A C 1
ATOM 1675 O O . HIS A 1 208 ? -8.142 16.237 -17.432 1.00 84.19 208 HIS A O 1
ATOM 1681 N N . ALA A 1 209 ? -7.858 15.323 -19.464 1.00 86.12 209 ALA A N 1
ATOM 1682 C CA . ALA A 1 209 ? -7.896 13.934 -19.012 1.00 86.12 209 ALA A CA 1
ATOM 1683 C C . ALA A 1 209 ? -6.879 13.642 -17.900 1.00 86.12 209 ALA A C 1
ATOM 1685 O O . ALA A 1 209 ? -7.206 12.940 -16.942 1.00 86.12 209 ALA A O 1
ATOM 1686 N N . GLY A 1 210 ? -5.678 14.226 -17.969 1.00 83.50 210 GLY A N 1
ATOM 1687 C CA . GLY A 1 210 ? -4.653 14.071 -16.932 1.00 83.50 210 GLY A CA 1
ATOM 1688 C C . GLY A 1 210 ? -5.117 14.542 -15.547 1.00 83.50 210 GLY A C 1
ATOM 1689 O O . GLY A 1 210 ? -4.881 13.862 -14.549 1.00 83.50 210 GLY A O 1
ATOM 1690 N N . PHE A 1 211 ? -5.848 15.660 -15.479 1.00 82.31 211 PHE A N 1
ATOM 1691 C CA . PHE A 1 211 ? -6.406 16.179 -14.226 1.00 82.31 211 PHE A CA 1
ATOM 1692 C C . PHE A 1 211 ? -7.523 15.277 -13.687 1.00 82.31 211 PHE A C 1
ATOM 1694 O O . PHE A 1 211 ? -7.526 14.913 -12.510 1.00 82.31 211 PHE A O 1
ATOM 1701 N N . VAL A 1 212 ? -8.438 14.843 -14.558 1.00 86.88 212 VAL A N 1
ATOM 1702 C CA . VAL A 1 212 ? -9.553 13.963 -14.174 1.00 86.88 212 VAL A CA 1
ATOM 1703 C C . VAL A 1 212 ? -9.042 12.601 -13.695 1.00 86.88 212 VAL A C 1
ATOM 1705 O O . VAL A 1 212 ? -9.488 12.105 -12.661 1.00 86.88 212 VAL A O 1
ATOM 1708 N N . LYS A 1 213 ? -8.058 12.007 -14.380 1.00 88.19 213 LYS A N 1
ATOM 1709 C CA . LYS A 1 213 ? -7.439 10.739 -13.959 1.00 88.19 213 LYS A CA 1
ATOM 1710 C C . LYS A 1 213 ? -6.773 10.837 -12.592 1.00 88.19 213 LYS A C 1
ATOM 1712 O O . LYS A 1 213 ? -6.862 9.897 -11.797 1.00 88.19 213 LYS A O 1
ATOM 1717 N N . ALA A 1 214 ? -6.160 11.974 -12.288 1.00 83.00 214 ALA A N 1
ATOM 1718 C CA . ALA A 1 214 ? -5.536 12.191 -10.994 1.00 83.00 214 ALA A CA 1
ATOM 1719 C C . ALA A 1 214 ? -6.546 12.225 -9.853 1.00 83.00 214 ALA A C 1
ATOM 1721 O O . ALA A 1 214 ? -6.256 11.675 -8.796 1.00 83.00 214 ALA A O 1
ATOM 1722 N N . ILE A 1 215 ? -7.724 12.811 -10.072 1.00 81.38 215 ILE A N 1
ATOM 1723 C CA . ILE A 1 215 ? -8.777 12.908 -9.055 1.00 81.38 215 ILE A CA 1
ATOM 1724 C C . ILE A 1 215 ? -9.556 11.594 -8.920 1.00 81.38 215 ILE A C 1
ATOM 1726 O O . ILE A 1 215 ? -9.845 11.171 -7.804 1.00 81.38 215 ILE A O 1
ATOM 1730 N N . VAL A 1 216 ? -9.881 10.938 -10.039 1.00 86.06 216 VAL A N 1
ATOM 1731 C CA . VAL A 1 216 ? -10.811 9.793 -10.065 1.00 86.06 216 VAL A CA 1
ATOM 1732 C C . VAL A 1 216 ? -10.114 8.453 -9.827 1.00 86.06 216 VAL A C 1
ATOM 1734 O O . VAL A 1 216 ? -10.648 7.607 -9.118 1.00 86.06 216 VAL A O 1
ATOM 1737 N N . ILE A 1 217 ? -8.934 8.233 -10.418 1.00 88.44 217 ILE A N 1
ATOM 1738 C CA . ILE A 1 217 ? -8.213 6.946 -10.349 1.00 88.44 217 ILE A CA 1
ATOM 1739 C C . ILE A 1 217 ? -6.800 7.079 -9.760 1.00 88.44 217 ILE A C 1
ATOM 1741 O O . ILE A 1 217 ? -5.987 6.157 -9.884 1.00 88.44 217 ILE A O 1
ATOM 1745 N N . ALA A 1 218 ? -6.506 8.213 -9.112 1.00 85.94 218 ALA A N 1
ATOM 1746 C CA . ALA A 1 218 ? -5.232 8.521 -8.458 1.00 85.94 218 ALA A CA 1
ATOM 1747 C C . ALA A 1 218 ? -3.995 8.432 -9.380 1.00 85.94 218 ALA A C 1
ATOM 1749 O O . ALA A 1 218 ? -2.887 8.133 -8.926 1.00 85.94 218 ALA A O 1
ATOM 1750 N N . GLU A 1 219 ? -4.163 8.693 -10.678 1.00 84.25 219 GLU A N 1
ATOM 1751 C CA . GLU A 1 219 ? -3.093 8.591 -11.672 1.00 84.25 219 GLU A CA 1
ATOM 1752 C C . GLU A 1 219 ? -2.524 9.963 -12.038 1.00 84.25 219 GLU A C 1
ATOM 1754 O O . GLU A 1 219 ? -3.227 10.816 -12.567 1.00 84.25 219 GLU A O 1
ATOM 1759 N N . LYS A 1 220 ? -1.236 10.176 -11.746 1.00 75.81 220 LYS A N 1
ATOM 1760 C CA . LYS A 1 220 ? -0.592 11.500 -11.817 1.00 75.81 220 LYS A CA 1
ATOM 1761 C C . LYS A 1 220 ? 0.362 11.682 -13.000 1.00 75.81 220 LYS A C 1
ATOM 1763 O O . LYS A 1 220 ? 0.940 12.755 -13.135 1.00 75.81 220 LYS A O 1
ATOM 1768 N N . ASP A 1 221 ? 0.545 10.653 -13.827 1.00 67.75 221 ASP A N 1
ATOM 1769 C CA . ASP A 1 221 ? 1.653 10.585 -14.793 1.00 67.75 221 ASP A CA 1
ATOM 1770 C C . ASP A 1 221 ? 1.578 11.671 -15.889 1.00 67.75 221 ASP A C 1
ATOM 1772 O O . ASP A 1 221 ? 2.606 12.069 -16.428 1.00 67.75 221 ASP A O 1
ATOM 1776 N N . GLU A 1 222 ? 0.383 12.195 -16.181 1.00 62.34 222 GLU A N 1
ATOM 1777 C CA . GLU A 1 222 ? 0.150 13.208 -17.225 1.00 62.34 222 GLU A CA 1
ATOM 1778 C C . GLU A 1 222 ? 0.054 14.648 -16.703 1.00 62.34 222 GLU A C 1
ATOM 1780 O O . GLU A 1 222 ? -0.023 15.587 -17.492 1.00 62.34 222 GLU A O 1
ATOM 1785 N N . ILE A 1 223 ? 0.083 14.863 -15.383 1.00 61.59 223 ILE A N 1
ATOM 1786 C CA . ILE A 1 223 ? 0.057 16.228 -14.832 1.00 61.59 223 ILE A CA 1
ATOM 1787 C C . ILE A 1 223 ? 1.437 16.893 -14.925 1.00 61.59 223 ILE A C 1
ATOM 1789 O O . ILE A 1 223 ? 1.527 18.112 -14.800 1.00 61.59 223 ILE A O 1
ATOM 1793 N N . ASP A 1 224 ? 2.511 16.137 -15.177 1.00 58.62 224 ASP A N 1
ATOM 1794 C CA . ASP A 1 224 ? 3.895 16.635 -15.150 1.00 58.62 224 ASP A CA 1
ATOM 1795 C C . ASP A 1 224 ? 4.097 17.934 -15.960 1.00 58.62 224 ASP A C 1
ATOM 1797 O O . ASP A 1 224 ? 4.778 18.838 -15.478 1.00 58.62 224 ASP A O 1
ATOM 1801 N N . ALA A 1 225 ? 3.435 18.097 -17.114 1.00 60.91 225 ALA A N 1
ATOM 1802 C CA . ALA A 1 225 ? 3.557 19.299 -17.950 1.00 60.91 225 ALA A CA 1
ATOM 1803 C C . ALA A 1 225 ? 2.966 20.578 -17.314 1.00 60.91 225 ALA A C 1
ATOM 1805 O O . ALA A 1 225 ? 3.503 21.668 -17.498 1.00 60.91 225 ALA A O 1
ATOM 1806 N N . LYS A 1 226 ? 1.881 20.465 -16.532 1.00 64.69 226 LYS A N 1
ATOM 1807 C CA . LYS A 1 226 ? 1.203 21.603 -15.864 1.00 64.69 226 LYS A CA 1
ATOM 1808 C C . LYS A 1 226 ? 1.463 21.650 -14.353 1.00 64.69 226 LYS A C 1
ATOM 1810 O O . LYS A 1 226 ? 1.077 22.607 -13.681 1.00 64.69 226 LYS A O 1
ATOM 1815 N N . ARG A 1 227 ? 2.171 20.654 -13.810 1.00 65.50 227 ARG A N 1
ATOM 1816 C CA . ARG A 1 227 ? 2.517 20.533 -12.388 1.00 65.50 227 ARG A CA 1
ATOM 1817 C C . ARG A 1 227 ? 3.269 21.754 -11.877 1.00 65.50 227 ARG A C 1
ATOM 1819 O O . ARG A 1 227 ? 2.947 22.243 -10.802 1.00 65.50 227 ARG A O 1
ATOM 1826 N N . ASN A 1 228 ? 4.222 22.272 -12.649 1.00 65.56 228 ASN A N 1
ATOM 1827 C CA . ASN A 1 228 ? 5.020 23.433 -12.249 1.00 65.56 228 ASN A CA 1
ATOM 1828 C C . ASN A 1 228 ? 4.170 24.700 -12.091 1.00 65.56 228 ASN A C 1
ATOM 1830 O O . ASN A 1 228 ? 4.378 25.456 -11.146 1.00 65.56 228 ASN A O 1
ATOM 1834 N N . ILE A 1 229 ? 3.176 24.897 -12.960 1.00 70.81 229 ILE A N 1
ATOM 1835 C CA . ILE A 1 229 ? 2.231 26.020 -12.876 1.00 70.81 229 ILE A CA 1
ATOM 1836 C C . ILE A 1 229 ? 1.356 25.864 -11.629 1.00 70.81 229 ILE A C 1
ATOM 1838 O O . ILE A 1 229 ? 1.228 26.797 -10.842 1.00 70.81 229 ILE A O 1
ATOM 1842 N N . MET A 1 230 ? 0.834 24.658 -11.391 1.00 69.00 230 MET A N 1
ATOM 1843 C CA . MET A 1 230 ? 0.003 24.358 -10.220 1.00 69.00 230 MET A CA 1
ATOM 1844 C C . MET A 1 230 ? 0.780 24.496 -8.901 1.00 69.00 230 MET A C 1
ATOM 1846 O O . MET A 1 230 ? 0.241 24.985 -7.912 1.00 69.00 230 MET A O 1
ATOM 1850 N N . CYS A 1 231 ? 2.058 24.103 -8.886 1.00 68.75 231 CYS A N 1
ATOM 1851 C CA . CYS A 1 231 ? 2.959 24.312 -7.754 1.00 68.75 231 CYS A CA 1
ATOM 1852 C C . CYS A 1 231 ? 3.211 25.801 -7.503 1.00 68.75 231 CYS A C 1
ATOM 1854 O O . CYS A 1 231 ? 3.109 26.233 -6.359 1.00 68.75 231 CYS A O 1
ATOM 1856 N N . ARG A 1 232 ? 3.489 26.589 -8.552 1.00 71.69 232 ARG A N 1
ATOM 1857 C CA . ARG A 1 232 ? 3.675 28.047 -8.439 1.00 71.69 232 ARG A CA 1
ATOM 1858 C C . ARG A 1 232 ? 2.408 28.762 -7.965 1.00 71.69 232 ARG A C 1
ATOM 1860 O O . ARG A 1 232 ? 2.509 29.718 -7.212 1.00 71.69 232 ARG A O 1
ATOM 1867 N N . ALA A 1 233 ? 1.234 28.264 -8.345 1.00 76.69 233 ALA A N 1
ATOM 1868 C CA . ALA A 1 233 ? -0.057 28.772 -7.888 1.00 76.69 233 ALA A CA 1
ATOM 1869 C C . ALA A 1 233 ? -0.452 28.303 -6.469 1.00 76.69 233 ALA A C 1
ATOM 1871 O O . ALA A 1 233 ? -1.544 28.618 -6.008 1.00 76.69 233 ALA A O 1
ATOM 1872 N N . GLY A 1 234 ? 0.377 27.505 -5.780 1.00 69.75 234 GLY A N 1
ATOM 1873 C CA . GLY A 1 234 ? 0.055 26.951 -4.454 1.00 69.75 234 GLY A CA 1
ATOM 1874 C C . GLY A 1 234 ? -1.011 25.842 -4.460 1.00 69.75 234 GLY A C 1
ATOM 1875 O O . GLY A 1 234 ? -1.409 25.340 -3.408 1.00 69.75 234 GLY A O 1
ATOM 1876 N N . LEU A 1 235 ? -1.453 25.397 -5.636 1.00 71.69 235 LEU A N 1
ATOM 1877 C CA . LEU A 1 235 ? -2.530 24.420 -5.823 1.00 71.69 235 LEU A CA 1
ATOM 1878 C C . LEU A 1 235 ? -2.025 22.973 -5.970 1.00 71.69 235 LEU A C 1
ATOM 1880 O O . LEU A 1 235 ? -2.771 22.075 -6.359 1.00 71.69 235 LEU A O 1
ATOM 1884 N N . SER A 1 236 ? -0.760 22.708 -5.640 1.00 64.69 236 SER A N 1
ATOM 1885 C CA . SER A 1 236 ? -0.165 21.362 -5.680 1.00 64.69 236 SER A CA 1
ATOM 1886 C C . SER A 1 236 ? -0.908 20.348 -4.798 1.00 64.69 236 SER A C 1
ATOM 1888 O O . SER A 1 236 ? -0.957 19.162 -5.126 1.00 64.69 236 SER A O 1
ATOM 1890 N N . HIS A 1 237 ? -1.537 20.813 -3.716 1.00 65.12 237 HIS A N 1
ATOM 1891 C CA . HIS A 1 237 ? -2.336 19.995 -2.807 1.00 65.12 237 HIS A CA 1
ATOM 1892 C C . HIS A 1 237 ? -3.629 19.459 -3.452 1.00 65.12 237 HIS A C 1
ATOM 1894 O O . HIS A 1 237 ? -4.083 18.380 -3.074 1.00 65.12 237 HIS A O 1
ATOM 1900 N N . LEU A 1 238 ? -4.180 20.145 -4.465 1.00 64.19 238 LEU A N 1
ATOM 1901 C CA . LEU A 1 238 ? -5.336 19.668 -5.240 1.00 64.19 238 LEU A CA 1
ATOM 1902 C C . LEU A 1 238 ? -4.978 18.517 -6.189 1.00 64.19 238 LEU A C 1
ATOM 1904 O O . LEU A 1 238 ? -5.846 17.741 -6.575 1.00 64.19 238 LEU A O 1
ATOM 1908 N N . LEU A 1 239 ? -3.696 18.363 -6.540 1.00 61.50 239 LEU A N 1
ATOM 1909 C CA . LEU A 1 239 ? -3.212 17.262 -7.384 1.00 61.50 239 LEU A CA 1
ATOM 1910 C C . LEU A 1 239 ? -3.096 15.931 -6.625 1.00 61.50 239 LEU A C 1
ATOM 1912 O O . LEU A 1 239 ? -2.779 14.888 -7.206 1.00 61.50 239 LEU A O 1
ATOM 1916 N N . ALA A 1 240 ? -3.298 15.943 -5.308 1.00 62.25 240 ALA A N 1
ATOM 1917 C CA . ALA A 1 240 ? -3.416 14.740 -4.510 1.00 62.25 240 ALA A CA 1
ATOM 1918 C C . ALA A 1 240 ? -4.897 14.448 -4.260 1.00 62.25 240 ALA A C 1
ATOM 1920 O O . ALA A 1 240 ? -5.610 15.299 -3.735 1.00 62.25 240 ALA A O 1
ATOM 1921 N N . VAL A 1 241 ? -5.340 13.220 -4.562 1.00 66.69 241 VAL A N 1
ATOM 1922 C CA . VAL A 1 241 ? -6.626 12.722 -4.056 1.00 66.69 241 VAL A CA 1
ATOM 1923 C C . VAL A 1 241 ? -6.600 12.856 -2.538 1.00 66.69 241 VAL A C 1
ATOM 1925 O O . VAL A 1 241 ? -5.894 12.121 -1.840 1.00 66.69 241 VAL A O 1
ATOM 1928 N N . SER A 1 242 ? -7.316 13.854 -2.035 1.00 75.81 242 SER A N 1
ATOM 1929 C CA . SER A 1 242 ? -7.401 14.128 -0.609 1.00 75.81 242 SER A CA 1
ATOM 1930 C C . SER A 1 242 ? -8.483 13.257 0.022 1.00 75.81 242 SER A C 1
ATOM 1932 O O . SER A 1 242 ? -9.409 12.796 -0.650 1.00 75.81 242 SER A O 1
ATOM 1934 N N . GLY A 1 243 ? -8.403 13.060 1.339 1.00 80.38 243 GLY A N 1
ATOM 1935 C CA . GLY A 1 243 ? -9.461 12.360 2.072 1.00 80.38 243 GLY A CA 1
ATOM 1936 C C . GLY A 1 243 ? -10.828 13.044 1.950 1.00 80.38 243 GLY A C 1
ATOM 1937 O O . GLY A 1 243 ? -11.853 12.373 2.040 1.00 80.38 243 GLY A O 1
ATOM 1938 N N . LEU A 1 244 ? -10.850 14.350 1.655 1.00 84.06 244 LEU A N 1
ATOM 1939 C CA . LEU A 1 244 ? -12.075 15.107 1.406 1.00 84.06 244 LEU A CA 1
ATOM 1940 C C . LEU A 1 244 ? -12.783 14.659 0.123 1.00 84.06 244 LEU A C 1
ATOM 1942 O O . LEU A 1 244 ? -14.002 14.532 0.137 1.00 84.06 244 LEU A O 1
ATOM 1946 N N . HIS A 1 245 ? -12.049 14.338 -0.948 1.00 86.31 245 HIS A N 1
ATOM 1947 C CA . HIS A 1 245 ? -12.656 13.802 -2.173 1.00 86.31 245 HIS A CA 1
ATOM 1948 C C . HIS A 1 245 ? -13.354 12.466 -1.903 1.00 86.31 245 HIS A C 1
ATOM 1950 O O . HIS A 1 245 ? -14.484 12.255 -2.334 1.00 86.31 245 HIS A O 1
ATOM 1956 N N . VAL A 1 246 ? -12.711 11.584 -1.130 1.00 89.75 246 VAL A N 1
ATOM 1957 C CA . VAL A 1 246 ? -13.290 10.287 -0.738 1.00 89.75 246 VAL A CA 1
ATOM 1958 C C . VAL A 1 246 ? -14.524 10.482 0.147 1.00 89.75 246 VAL A C 1
ATOM 1960 O O . VAL A 1 246 ? -15.541 9.821 -0.053 1.00 89.75 246 VAL A O 1
ATOM 1963 N N . GLY A 1 247 ? -14.460 11.424 1.093 1.00 90.06 247 GLY A N 1
ATOM 1964 C CA . GLY A 1 247 ? -15.589 11.803 1.941 1.00 90.06 247 GLY A CA 1
ATOM 1965 C C . GLY A 1 247 ? -16.775 12.325 1.132 1.00 90.06 247 GLY A C 1
ATOM 1966 O O . GLY A 1 247 ? -17.881 11.806 1.271 1.00 90.06 247 GLY A O 1
ATOM 1967 N N . LEU A 1 248 ? -16.546 13.285 0.235 1.00 90.44 248 LEU A N 1
ATOM 1968 C CA . LEU A 1 248 ? -17.582 13.853 -0.629 1.00 90.44 248 LEU A CA 1
ATOM 1969 C C . LEU A 1 248 ? -18.210 12.788 -1.535 1.00 90.44 248 LEU A C 1
ATOM 1971 O O . LEU A 1 248 ? -19.433 12.677 -1.590 1.00 90.44 248 LEU A O 1
ATOM 1975 N N . LEU A 1 249 ? -17.385 11.956 -2.179 1.00 89.81 249 LEU A N 1
ATOM 1976 C CA . LEU A 1 249 ? -17.856 10.837 -2.994 1.00 89.81 249 LEU A CA 1
ATOM 1977 C C . LEU A 1 249 ? -18.761 9.905 -2.178 1.00 89.81 249 LEU A C 1
ATOM 1979 O O . LEU A 1 249 ? -19.838 9.525 -2.635 1.00 89.81 249 LEU A O 1
ATOM 1983 N N . SER A 1 250 ? -18.361 9.586 -0.943 1.00 91.50 250 SER A N 1
ATOM 1984 C CA . SER A 1 250 ? -19.159 8.733 -0.063 1.00 91.50 250 SER A CA 1
ATOM 1985 C C . SER A 1 250 ? -20.507 9.356 0.315 1.00 91.50 250 SER A C 1
ATOM 1987 O O . SER A 1 250 ? -21.508 8.643 0.357 1.00 91.50 250 SER A O 1
ATOM 1989 N N . LEU A 1 251 ? -20.560 10.676 0.529 1.00 92.62 251 LEU A N 1
ATOM 1990 C CA . LEU A 1 251 ? -21.792 11.404 0.844 1.00 92.62 251 LEU A CA 1
ATOM 1991 C C . LEU A 1 251 ? -22.760 11.422 -0.338 1.00 92.62 251 LEU A C 1
ATOM 1993 O O . LEU A 1 251 ? -23.951 11.176 -0.144 1.00 92.62 251 LEU A O 1
ATOM 1997 N N . ILE A 1 252 ? -22.257 11.667 -1.550 1.00 93.12 252 ILE A N 1
ATOM 1998 C CA . ILE A 1 252 ? -23.069 11.689 -2.773 1.00 93.12 252 ILE A CA 1
ATOM 1999 C C . ILE A 1 252 ? -23.666 10.302 -3.019 1.00 93.12 252 ILE A C 1
ATOM 2001 O O . ILE A 1 252 ? -24.884 10.166 -3.121 1.00 93.12 252 ILE A O 1
ATOM 2005 N N . ILE A 1 253 ? -22.828 9.259 -3.037 1.00 92.50 253 ILE A N 1
ATOM 2006 C CA . ILE A 1 253 ? -23.286 7.884 -3.277 1.00 92.50 253 ILE A CA 1
ATOM 2007 C C . ILE A 1 253 ? -24.281 7.456 -2.196 1.00 92.50 253 ILE A C 1
ATOM 2009 O O . ILE A 1 253 ? -25.326 6.897 -2.513 1.00 92.50 253 ILE A O 1
ATOM 2013 N N . LEU A 1 254 ? -23.998 7.736 -0.921 1.00 93.75 254 LEU A N 1
ATOM 2014 C CA . LEU A 1 254 ? -24.906 7.372 0.162 1.00 93.75 254 LEU A CA 1
ATOM 2015 C C . LEU A 1 254 ? -26.249 8.106 0.064 1.00 93.75 254 LEU A C 1
ATOM 2017 O O . LEU A 1 254 ? -27.281 7.506 0.353 1.00 93.75 254 LEU A O 1
ATOM 2021 N N . SER A 1 255 ? -26.248 9.379 -0.339 1.00 92.88 255 SER A N 1
ATOM 2022 C CA . SER A 1 255 ? -27.480 10.150 -0.549 1.00 92.88 255 SER A CA 1
ATOM 2023 C C . SER A 1 255 ? -28.347 9.499 -1.621 1.00 92.88 255 SER A C 1
ATOM 2025 O O 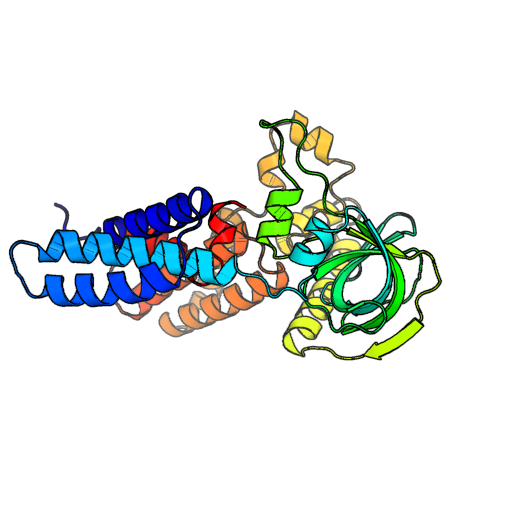. SER A 1 255 ? -29.520 9.242 -1.371 1.00 92.88 255 SER A O 1
ATOM 2027 N N . VAL A 1 256 ? -27.747 9.124 -2.755 1.00 94.06 256 VAL A N 1
ATOM 2028 C CA . VAL A 1 256 ? -28.433 8.390 -3.828 1.00 94.06 256 VAL A CA 1
ATOM 2029 C C . VAL A 1 256 ? -28.947 7.035 -3.328 1.00 94.06 256 VAL A C 1
ATOM 2031 O O . VAL A 1 256 ? -30.122 6.723 -3.497 1.00 94.06 256 VAL A O 1
ATOM 2034 N N . LEU A 1 257 ? -28.115 6.245 -2.642 1.00 93.00 257 LEU A N 1
ATOM 2035 C CA . LEU A 1 257 ? -28.526 4.943 -2.103 1.00 93.00 257 LEU A CA 1
ATOM 2036 C C . LEU A 1 257 ? -29.683 5.063 -1.108 1.00 93.00 257 LEU A C 1
ATOM 2038 O O . LEU A 1 257 ? -30.559 4.210 -1.100 1.00 93.00 257 LEU A O 1
ATOM 2042 N N . ASN A 1 258 ? -29.715 6.102 -0.275 1.00 92.06 258 ASN A N 1
ATOM 2043 C CA . ASN A 1 258 ? -30.795 6.308 0.692 1.00 92.06 258 ASN A CA 1
ATOM 2044 C C . ASN A 1 258 ? -32.127 6.707 0.043 1.00 92.06 258 ASN A C 1
ATOM 2046 O O . ASN A 1 258 ? -33.161 6.516 0.677 1.00 92.06 258 ASN A O 1
ATOM 2050 N N . VAL A 1 259 ? -32.113 7.249 -1.180 1.00 93.12 259 VAL A N 1
ATOM 2051 C CA . VAL A 1 259 ? -33.338 7.521 -1.950 1.00 93.12 259 VAL A CA 1
ATOM 2052 C C . VAL A 1 259 ? -33.951 6.213 -2.453 1.00 93.12 259 VAL A C 1
ATOM 2054 O O . VAL A 1 259 ? -35.157 6.022 -2.346 1.00 93.12 259 VAL A O 1
ATOM 2057 N N . PHE A 1 260 ? -33.126 5.292 -2.957 1.00 92.62 260 PHE A N 1
ATOM 2058 C CA . PHE A 1 260 ? -33.606 4.049 -3.576 1.00 92.62 260 PHE A CA 1
ATOM 2059 C C . PHE A 1 260 ? -33.711 2.858 -2.612 1.00 92.62 260 PHE A C 1
ATOM 2061 O O . PHE A 1 260 ? -34.457 1.917 -2.872 1.00 92.62 260 PHE A O 1
ATOM 2068 N N . ILE A 1 261 ? -32.969 2.866 -1.501 1.00 92.25 261 ILE A N 1
ATOM 2069 C CA . ILE A 1 261 ? -32.908 1.761 -0.537 1.00 92.25 261 ILE A CA 1
ATOM 2070 C C . ILE A 1 261 ? -33.482 2.234 0.806 1.00 92.25 261 ILE A C 1
ATOM 2072 O O . ILE A 1 261 ? -32.820 2.981 1.532 1.00 92.25 261 ILE A O 1
ATOM 2076 N N . PRO A 1 262 ? -34.671 1.748 1.214 1.00 82.06 262 PRO A N 1
ATOM 2077 C CA . PRO A 1 262 ? -35.336 2.217 2.433 1.00 82.06 262 PRO A CA 1
ATOM 2078 C C . PRO A 1 262 ? -34.590 1.802 3.711 1.00 82.06 262 PRO A C 1
ATOM 2080 O O . PRO A 1 262 ? -34.622 2.486 4.738 1.00 82.06 262 PRO A O 1
ATOM 2083 N N . LYS A 1 263 ? -33.866 0.676 3.670 1.00 90.75 263 LYS A N 1
ATOM 2084 C CA . LYS A 1 263 ? -33.107 0.155 4.813 1.00 90.75 263 LYS A CA 1
ATOM 2085 C C . LYS A 1 263 ? -31.731 0.822 4.899 1.00 90.75 263 LYS A C 1
ATOM 2087 O O . LYS A 1 263 ? -30.762 0.339 4.318 1.00 90.75 263 LYS A O 1
ATOM 2092 N N . ARG A 1 264 ? -31.610 1.858 5.737 1.00 88.38 264 ARG A N 1
ATOM 2093 C CA . ARG A 1 264 ? -30.359 2.624 5.957 1.00 88.38 264 ARG A CA 1
ATOM 2094 C C . ARG A 1 264 ? -29.118 1.769 6.254 1.00 88.38 264 ARG A C 1
ATOM 2096 O O . ARG A 1 264 ? -28.019 2.143 5.859 1.00 88.38 264 ARG A O 1
ATOM 2103 N N . ASN A 1 265 ? -29.256 0.640 6.955 1.00 92.69 265 ASN A N 1
ATOM 2104 C CA . ASN A 1 265 ? -28.118 -0.249 7.231 1.00 92.69 265 ASN A CA 1
ATOM 2105 C C . ASN A 1 265 ? -27.611 -0.968 5.973 1.00 92.69 265 ASN A C 1
ATOM 2107 O O . ASN A 1 265 ? -26.408 -1.172 5.852 1.00 92.69 265 ASN A O 1
ATOM 2111 N N . ILE A 1 266 ? -28.493 -1.283 5.021 1.00 93.38 266 ILE A N 1
ATOM 2112 C CA . ILE A 1 266 ? -28.103 -1.885 3.741 1.00 93.38 266 ILE A CA 1
ATOM 2113 C C . ILE A 1 266 ? -27.307 -0.867 2.921 1.00 93.38 266 ILE A C 1
ATOM 2115 O O . ILE A 1 266 ? -26.209 -1.182 2.47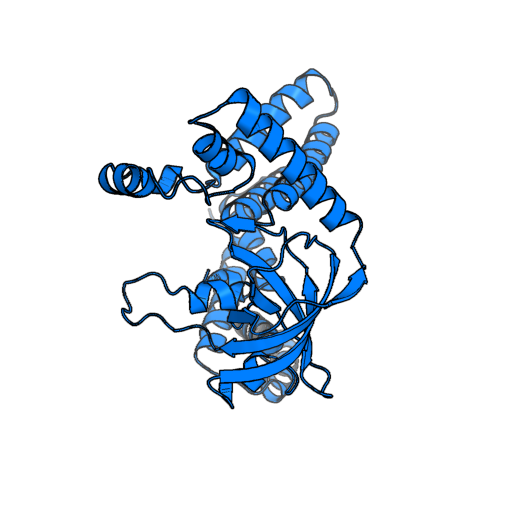3 1.00 93.38 266 ILE A O 1
ATOM 2119 N N . SER A 1 267 ? -27.780 0.381 2.827 1.00 93.81 267 SER A N 1
ATOM 2120 C CA . SER A 1 267 ? -27.053 1.466 2.149 1.00 93.81 267 SER A CA 1
ATOM 2121 C C . SER A 1 267 ? -25.652 1.681 2.733 1.00 93.81 267 SER A C 1
ATOM 2123 O O . SER A 1 267 ? -24.697 1.879 1.986 1.00 93.81 267 SER A O 1
ATOM 2125 N N . ARG A 1 268 ? -25.507 1.583 4.067 1.00 94.00 268 ARG A N 1
ATOM 2126 C CA . ARG A 1 268 ? -24.208 1.664 4.765 1.00 94.00 268 ARG A CA 1
ATOM 2127 C C . ARG A 1 268 ? -23.267 0.511 4.404 1.00 94.00 268 ARG A C 1
ATOM 2129 O O . ARG A 1 268 ? -22.087 0.747 4.179 1.00 94.00 268 ARG A O 1
ATOM 2136 N N . ILE A 1 269 ? -23.773 -0.719 4.336 1.00 95.50 269 ILE A N 1
ATOM 2137 C CA . ILE A 1 269 ? -22.963 -1.883 3.943 1.00 95.50 269 ILE A CA 1
ATOM 2138 C C . ILE A 1 269 ? -22.517 -1.744 2.484 1.00 95.50 269 ILE A C 1
ATOM 2140 O O . ILE A 1 269 ? -21.339 -1.925 2.182 1.00 95.50 269 ILE A O 1
ATOM 2144 N N . ILE A 1 270 ? -23.423 -1.333 1.593 1.00 95.38 270 ILE A N 1
ATOM 2145 C CA . ILE A 1 270 ? -23.110 -1.122 0.175 1.00 95.38 270 ILE A CA 1
ATOM 2146 C C . ILE A 1 270 ? -22.016 -0.064 0.010 1.00 95.38 270 ILE A C 1
ATOM 2148 O O . ILE A 1 270 ? -21.038 -0.320 -0.691 1.00 95.38 270 ILE A O 1
ATOM 2152 N N . ILE A 1 271 ? -22.115 1.095 0.678 1.00 94.88 271 ILE A N 1
ATOM 2153 C CA . ILE A 1 271 ? -21.067 2.122 0.566 1.00 94.88 271 ILE A CA 1
ATOM 2154 C C . ILE A 1 271 ? -19.724 1.640 1.131 1.00 94.88 271 ILE A C 1
ATOM 2156 O O . ILE A 1 271 ? -18.688 1.944 0.547 1.00 94.88 271 ILE A O 1
ATOM 2160 N N . MET A 1 272 ? -19.714 0.847 2.210 1.00 95.44 272 MET A N 1
ATOM 2161 C CA . MET A 1 272 ? -18.479 0.248 2.734 1.00 95.44 272 MET A CA 1
ATOM 2162 C C . MET A 1 272 ? -17.817 -0.661 1.688 1.00 95.44 272 MET A C 1
ATOM 2164 O O . MET A 1 272 ? -16.615 -0.541 1.454 1.00 95.44 272 MET A O 1
ATOM 2168 N N . CYS A 1 273 ? -18.590 -1.513 1.008 1.00 95.94 273 CYS A N 1
ATOM 2169 C CA . CYS A 1 273 ? -18.085 -2.351 -0.082 1.00 95.94 273 CYS A CA 1
ATOM 2170 C C . CYS A 1 273 ? -17.575 -1.513 -1.265 1.00 95.94 273 CYS A C 1
ATOM 2172 O O . CYS A 1 273 ? -16.478 -1.761 -1.766 1.00 95.94 273 CYS A O 1
ATOM 2174 N N . LEU A 1 274 ? -18.322 -0.485 -1.679 1.00 94.75 274 LEU A N 1
ATOM 2175 C CA . LEU A 1 274 ? -17.920 0.410 -2.769 1.00 94.75 274 LEU A CA 1
ATOM 2176 C C . LEU A 1 274 ? -16.626 1.166 -2.454 1.00 94.75 274 LEU A C 1
ATOM 2178 O O . LEU A 1 274 ? -15.791 1.327 -3.339 1.00 94.75 274 LEU A O 1
ATOM 2182 N N . LEU A 1 275 ? -16.416 1.586 -1.204 1.00 94.69 275 LEU A N 1
ATOM 2183 C CA . LEU A 1 275 ? -15.177 2.244 -0.782 1.00 94.69 275 LEU A CA 1
ATOM 2184 C C . LEU A 1 275 ? -13.964 1.312 -0.856 1.00 94.69 275 LEU A C 1
ATOM 2186 O O . LEU A 1 275 ? -12.884 1.767 -1.227 1.00 94.69 275 LEU A O 1
ATOM 2190 N N . ILE A 1 276 ? -14.131 0.021 -0.554 1.00 94.69 276 ILE A N 1
ATOM 2191 C CA . ILE A 1 276 ? -13.065 -0.980 -0.716 1.00 94.69 276 ILE A CA 1
ATOM 2192 C C . ILE A 1 276 ? -12.717 -1.140 -2.200 1.00 94.69 276 ILE A C 1
ATOM 2194 O O . ILE A 1 276 ? -11.541 -1.107 -2.565 1.00 94.69 276 ILE A O 1
ATOM 2198 N N . VAL A 1 277 ? -13.728 -1.245 -3.068 1.00 94.12 277 VAL A N 1
ATOM 2199 C CA . VAL A 1 277 ? -13.525 -1.318 -4.525 1.00 94.12 277 VAL A CA 1
ATOM 2200 C C . VAL A 1 277 ? -12.846 -0.048 -5.042 1.00 94.12 277 VAL A C 1
ATOM 2202 O O . VAL A 1 277 ? -11.880 -0.131 -5.796 1.00 94.12 277 VAL A O 1
ATOM 2205 N N . TYR A 1 278 ? -13.286 1.129 -4.596 1.00 93.19 278 TYR A N 1
ATOM 2206 C CA . TYR A 1 278 ? -12.684 2.409 -4.966 1.00 93.19 278 TYR A CA 1
ATOM 2207 C C . TYR A 1 278 ? -11.224 2.522 -4.503 1.00 93.19 278 TYR A C 1
ATOM 2209 O O . TYR A 1 278 ? -10.359 2.935 -5.275 1.00 93.19 278 TYR A O 1
ATOM 2217 N N . ALA A 1 279 ? -10.915 2.096 -3.274 1.00 92.94 279 ALA A N 1
ATOM 2218 C CA . ALA A 1 279 ? -9.545 2.051 -2.772 1.00 92.94 279 ALA A CA 1
ATOM 2219 C C . ALA A 1 279 ? -8.659 1.117 -3.613 1.00 92.94 279 ALA A C 1
ATOM 2221 O O . ALA A 1 279 ? -7.520 1.476 -3.919 1.00 92.94 279 ALA A O 1
ATOM 2222 N N . ALA A 1 280 ? -9.188 -0.031 -4.049 1.00 92.94 280 ALA A N 1
ATOM 2223 C CA . ALA A 1 280 ? -8.489 -0.950 -4.941 1.00 92.94 280 ALA A CA 1
ATOM 2224 C C . ALA A 1 280 ? -8.259 -0.347 -6.338 1.00 92.94 280 ALA A C 1
ATOM 2226 O O . ALA A 1 280 ? -7.144 -0.423 -6.855 1.00 92.94 280 ALA A O 1
ATOM 2227 N N . ILE A 1 281 ? -9.265 0.320 -6.919 1.00 92.56 281 ILE A N 1
ATOM 2228 C CA . ILE A 1 281 ? -9.127 1.059 -8.184 1.00 92.56 281 ILE A CA 1
ATOM 2229 C C . ILE A 1 281 ? -8.040 2.124 -8.055 1.00 92.56 281 ILE A C 1
ATOM 2231 O O . ILE A 1 281 ? -7.221 2.243 -8.955 1.00 92.56 281 ILE A O 1
ATOM 2235 N N . CYS A 1 282 ? -7.950 2.833 -6.932 1.00 90.44 282 CYS A N 1
ATOM 2236 C CA . CYS A 1 282 ? -6.888 3.801 -6.641 1.00 90.44 282 CYS A CA 1
ATOM 2237 C C . CYS A 1 282 ? -5.543 3.163 -6.223 1.00 90.44 282 CYS A C 1
ATOM 2239 O O . CYS A 1 282 ? -4.686 3.860 -5.675 1.00 90.44 282 CYS A O 1
ATOM 2241 N N . LEU A 1 283 ? -5.344 1.856 -6.450 1.00 89.56 283 LEU A N 1
ATOM 2242 C CA . LEU A 1 283 ? -4.130 1.097 -6.106 1.00 89.56 283 LEU A CA 1
ATOM 2243 C C . LEU A 1 283 ? -3.696 1.270 -4.641 1.00 89.56 283 LEU A C 1
ATOM 2245 O O . LEU A 1 283 ? -2.504 1.353 -4.343 1.00 89.56 283 LEU A O 1
ATOM 2249 N N . TRP A 1 284 ? -4.669 1.348 -3.730 1.00 88.06 284 TRP A N 1
ATOM 2250 C CA . TRP A 1 284 ? -4.454 1.525 -2.292 1.00 88.06 284 TRP A CA 1
ATOM 2251 C C . TRP A 1 284 ? -3.600 2.754 -1.948 1.00 88.06 284 TRP A C 1
ATOM 2253 O O . TRP A 1 284 ? -2.799 2.722 -1.013 1.00 88.06 284 TRP A O 1
ATOM 2263 N N . ALA A 1 285 ? -3.758 3.850 -2.702 1.00 85.06 285 ALA A N 1
ATOM 2264 C CA . ALA A 1 285 ? -3.068 5.107 -2.426 1.00 85.06 285 ALA A CA 1
ATOM 2265 C C . ALA A 1 285 ? -3.235 5.520 -0.941 1.00 85.06 285 ALA A C 1
ATOM 2267 O O . ALA A 1 285 ? -4.374 5.548 -0.465 1.00 85.06 285 ALA A O 1
ATOM 2268 N N . PRO A 1 286 ? -2.158 5.896 -0.215 1.00 82.94 286 PRO A N 1
ATOM 2269 C CA . PRO A 1 286 ? -2.196 6.094 1.244 1.00 82.94 286 PRO A CA 1
ATOM 2270 C C . PRO A 1 286 ? -3.263 7.079 1.747 1.00 82.94 286 PRO A C 1
ATOM 2272 O O . PRO A 1 286 ? -3.852 6.909 2.813 1.00 82.94 286 PRO A O 1
ATOM 2275 N N . SER A 1 287 ? -3.544 8.141 0.990 1.00 86.56 287 SER A N 1
ATOM 2276 C CA . SER A 1 287 ? -4.605 9.097 1.336 1.00 86.56 287 SER A CA 1
ATOM 2277 C C . SER A 1 287 ? -6.009 8.510 1.162 1.00 86.56 287 SER A C 1
ATOM 2279 O O . SER A 1 287 ? -6.892 8.790 1.971 1.00 86.56 287 SER A O 1
ATOM 2281 N N . VAL A 1 288 ? -6.209 7.666 0.145 1.00 90.12 288 VAL A N 1
ATOM 2282 C CA . VAL A 1 288 ? -7.494 7.011 -0.139 1.00 90.12 288 VAL A CA 1
ATOM 2283 C C . VAL A 1 288 ? -7.759 5.889 0.859 1.00 90.12 288 VAL A C 1
ATOM 2285 O O . VAL A 1 288 ? -8.866 5.805 1.380 1.00 90.12 288 VAL A O 1
ATOM 2288 N N . SER A 1 289 ? -6.751 5.068 1.175 1.00 90.44 289 SER A N 1
ATOM 2289 C CA . SER A 1 289 ? -6.879 3.983 2.156 1.00 90.44 289 SER A CA 1
ATOM 2290 C C . SER A 1 289 ? -7.226 4.518 3.547 1.00 90.44 289 SER A C 1
ATOM 2292 O O . SER A 1 289 ? -8.169 4.025 4.163 1.00 90.44 289 SER A O 1
ATOM 2294 N N . ARG A 1 290 ? -6.550 5.583 4.008 1.00 90.50 290 ARG A N 1
ATOM 2295 C CA . ARG A 1 290 ? -6.870 6.269 5.273 1.00 90.50 290 ARG A CA 1
ATOM 2296 C C . ARG A 1 290 ? -8.318 6.741 5.317 1.00 90.50 290 ARG A C 1
ATOM 2298 O O . ARG A 1 290 ? -9.048 6.398 6.244 1.00 90.50 290 ARG A O 1
ATOM 2305 N N . ALA A 1 291 ? -8.746 7.483 4.297 1.00 92.44 291 ALA A N 1
ATOM 2306 C CA . ALA A 1 291 ? -10.105 8.005 4.240 1.00 92.44 291 ALA A CA 1
ATOM 2307 C C . ALA A 1 291 ? -11.152 6.881 4.175 1.00 92.44 291 ALA A C 1
ATOM 2309 O O . ALA A 1 291 ? -12.131 6.918 4.918 1.00 92.44 291 ALA A O 1
ATOM 2310 N N . ALA A 1 292 ? -10.921 5.849 3.357 1.00 94.62 292 ALA A N 1
ATOM 2311 C CA . ALA A 1 292 ? -11.806 4.692 3.257 1.00 94.62 292 ALA A CA 1
ATOM 2312 C C . ALA A 1 292 ? -11.947 3.976 4.608 1.00 94.62 292 ALA A C 1
ATOM 2314 O O . ALA A 1 292 ? -13.069 3.746 5.048 1.00 94.62 292 ALA A O 1
ATOM 2315 N N . ILE A 1 293 ? -10.842 3.698 5.310 1.00 94.81 293 ILE A N 1
ATOM 2316 C CA . ILE A 1 293 ? -10.869 3.053 6.633 1.00 94.81 293 ILE A CA 1
ATOM 2317 C C . ILE A 1 293 ? -11.633 3.915 7.645 1.00 94.81 293 ILE A C 1
ATOM 2319 O O . ILE A 1 293 ? -12.499 3.398 8.349 1.00 94.81 293 ILE A O 1
ATOM 2323 N N . MET A 1 294 ? -11.376 5.226 7.700 1.00 94.56 294 MET A N 1
ATOM 2324 C CA . MET A 1 294 ? -12.084 6.127 8.619 1.00 94.56 294 MET A CA 1
ATOM 2325 C C . MET A 1 294 ? -13.598 6.151 8.356 1.00 94.56 294 MET A C 1
ATOM 2327 O O . MET A 1 294 ? -14.388 6.073 9.298 1.00 94.56 294 MET A O 1
ATOM 2331 N N . ILE A 1 295 ? -14.016 6.211 7.088 1.00 94.88 295 ILE A N 1
ATOM 2332 C CA . ILE A 1 295 ? -15.436 6.218 6.704 1.00 94.88 295 ILE A CA 1
ATOM 2333 C C . ILE A 1 295 ? -16.091 4.854 6.984 1.00 94.88 295 ILE A C 1
ATOM 2335 O O . ILE A 1 295 ? -17.207 4.794 7.502 1.00 94.88 295 ILE A O 1
ATOM 2339 N N . ILE A 1 296 ? -15.389 3.750 6.713 1.00 95.94 296 ILE A N 1
ATOM 2340 C CA . ILE A 1 296 ? -15.845 2.390 7.029 1.00 95.94 296 ILE A CA 1
ATOM 2341 C C . ILE A 1 296 ? -16.063 2.240 8.539 1.00 95.94 296 ILE A C 1
ATOM 2343 O O . ILE A 1 296 ? -17.123 1.779 8.957 1.00 95.94 296 ILE A O 1
ATOM 2347 N N . LEU A 1 297 ? -15.114 2.685 9.369 1.00 95.12 297 LEU A N 1
ATOM 2348 C CA . LEU A 1 297 ? -15.244 2.662 10.830 1.00 95.12 297 LEU A CA 1
ATOM 2349 C C . LEU A 1 297 ? -16.398 3.540 11.327 1.00 95.12 297 LEU A C 1
ATOM 2351 O O . LEU A 1 297 ? -17.117 3.151 12.249 1.00 95.12 297 LEU A O 1
ATOM 2355 N N . PHE A 1 298 ? -16.605 4.704 10.708 1.00 94.88 298 PHE A N 1
ATOM 2356 C CA . PHE A 1 298 ? -17.735 5.575 11.017 1.00 94.88 298 PHE A CA 1
ATOM 2357 C C . PHE A 1 298 ? -19.077 4.868 10.781 1.00 94.88 298 PHE A C 1
ATOM 2359 O O . PHE A 1 298 ? -19.941 4.863 11.665 1.00 94.88 298 PHE A O 1
ATOM 2366 N N . PHE A 1 299 ? -19.258 4.234 9.619 1.00 94.44 299 PHE A N 1
ATOM 2367 C CA . PHE A 1 299 ? -20.493 3.509 9.317 1.00 94.44 299 PHE A CA 1
ATOM 2368 C C . PHE A 1 299 ? -20.644 2.231 10.133 1.00 94.44 299 PHE A C 1
ATOM 2370 O O . PHE A 1 299 ? -21.753 1.938 10.581 1.00 94.44 299 PHE A O 1
ATOM 2377 N N . LEU A 1 300 ? -19.548 1.528 10.417 1.00 94.94 300 LEU A N 1
ATOM 2378 C CA . LEU A 1 300 ? -19.554 0.370 11.302 1.00 94.94 300 LEU A CA 1
ATOM 2379 C C . LEU A 1 300 ? -20.036 0.753 12.708 1.00 94.94 300 LEU A C 1
ATOM 2381 O O . LEU A 1 300 ? -20.911 0.089 13.257 1.00 94.94 300 LEU A O 1
ATOM 2385 N N . ALA A 1 301 ? -19.559 1.875 13.259 1.00 93.19 301 ALA A N 1
ATOM 2386 C CA . ALA A 1 301 ? -20.045 2.390 14.538 1.00 93.19 301 ALA A CA 1
ATOM 2387 C C . ALA A 1 301 ? -21.555 2.686 14.500 1.00 93.19 301 ALA A C 1
ATOM 2389 O O . ALA A 1 301 ? -22.273 2.324 15.431 1.00 93.19 301 ALA A O 1
ATOM 2390 N N . LYS A 1 302 ? -22.058 3.277 13.405 1.00 91.94 302 LYS A N 1
ATOM 2391 C CA . LYS A 1 302 ? -23.495 3.541 13.215 1.00 91.94 302 LYS A CA 1
ATOM 2392 C C . LYS A 1 302 ? -24.335 2.263 13.105 1.00 91.94 302 LYS A C 1
ATOM 2394 O O . LYS A 1 302 ? -25.459 2.260 13.601 1.00 91.94 302 LYS A O 1
ATOM 2399 N N . ILE A 1 303 ? -23.828 1.210 12.459 1.00 93.38 303 ILE A N 1
ATOM 2400 C CA . ILE A 1 303 ? -24.502 -0.098 12.362 1.00 93.38 303 ILE A CA 1
ATOM 2401 C C . ILE A 1 303 ? -24.560 -0.763 13.740 1.00 93.38 303 ILE A C 1
ATOM 2403 O O . ILE A 1 303 ? -25.619 -1.230 14.147 1.00 93.38 303 ILE A O 1
ATOM 2407 N N . LEU A 1 304 ? -23.459 -0.711 14.493 1.00 93.25 304 LEU A N 1
ATOM 2408 C CA . LEU A 1 304 ? -23.357 -1.218 15.867 1.00 93.25 304 LEU A CA 1
ATOM 2409 C C . LEU A 1 304 ? -24.061 -0.329 16.909 1.00 93.25 304 LEU A C 1
ATOM 2411 O O . LEU A 1 304 ? -23.885 -0.538 18.107 1.00 93.25 304 LEU A O 1
ATOM 2415 N N . GLN A 1 305 ? -24.808 0.691 16.471 1.00 90.75 305 GLN A N 1
ATOM 2416 C CA . GLN A 1 305 ? -25.521 1.648 17.326 1.00 90.75 305 GLN A CA 1
ATOM 2417 C C . GLN A 1 305 ? -24.623 2.368 18.353 1.00 90.75 305 GLN A C 1
ATOM 2419 O O . GLN A 1 305 ? -25.081 2.852 19.386 1.00 90.75 305 GLN A O 1
ATOM 2424 N N . ARG A 1 306 ? -23.326 2.496 18.056 1.00 88.62 306 ARG A N 1
ATOM 2425 C CA . ARG A 1 306 ? -22.364 3.247 18.869 1.00 88.62 306 ARG A CA 1
ATOM 2426 C C . ARG A 1 306 ? -22.249 4.685 18.372 1.00 88.62 306 ARG A C 1
ATOM 2428 O O . ARG A 1 306 ? -22.322 4.962 17.175 1.00 88.62 306 ARG A O 1
ATOM 2435 N N . LYS A 1 307 ? -22.027 5.625 19.296 1.00 87.88 307 LYS A N 1
ATOM 2436 C CA . LYS A 1 307 ? -21.751 7.027 18.946 1.00 87.88 307 LYS A CA 1
ATOM 2437 C C . LYS A 1 307 ? -20.365 7.114 18.277 1.00 87.88 307 LYS A C 1
ATOM 2439 O O . LYS A 1 307 ? -19.379 6.781 18.936 1.00 87.88 307 LYS A O 1
ATOM 2444 N N . PRO A 1 308 ? -20.257 7.545 17.005 1.00 87.81 308 PRO A N 1
ATOM 2445 C CA . PRO A 1 308 ? -18.962 7.711 16.357 1.00 87.81 308 PRO A CA 1
ATOM 2446 C C . PRO A 1 308 ? -18.243 8.916 16.964 1.00 87.81 308 PRO A C 1
ATOM 2448 O O . PRO A 1 308 ? -18.710 10.047 16.857 1.00 87.81 308 PRO A O 1
ATOM 2451 N N . VAL A 1 309 ? -17.111 8.668 17.616 1.00 90.44 309 VAL A N 1
ATOM 2452 C CA . VAL A 1 309 ? -16.240 9.712 18.166 1.00 90.44 309 VAL A CA 1
ATOM 2453 C C . VAL A 1 309 ? -15.055 9.869 17.221 1.00 90.44 309 VAL A C 1
ATOM 2455 O O . VAL A 1 309 ? -14.342 8.895 16.983 1.00 90.44 309 VAL A O 1
ATOM 2458 N N . ALA A 1 310 ? -14.843 11.081 16.698 1.00 88.19 310 ALA A N 1
ATOM 2459 C CA . ALA A 1 310 ? -13.819 11.362 15.687 1.00 88.19 310 ALA A CA 1
ATOM 2460 C C . ALA A 1 310 ? -12.422 10.878 16.112 1.00 88.19 310 ALA A C 1
ATOM 2462 O O . ALA A 1 310 ? -11.768 10.167 15.354 1.00 88.19 310 ALA A O 1
ATOM 2463 N N . ASN A 1 311 ? -12.014 11.160 17.356 1.00 87.94 311 ASN A N 1
ATOM 2464 C CA . ASN A 1 311 ? -10.712 10.732 17.877 1.00 87.94 311 ASN A CA 1
ATOM 2465 C C . ASN A 1 311 ? -10.574 9.204 17.881 1.00 87.94 311 ASN A C 1
ATOM 2467 O O . ASN A 1 311 ? -9.566 8.680 17.424 1.00 87.94 311 ASN A O 1
ATOM 2471 N N . ASN A 1 312 ? -11.598 8.470 18.324 1.00 89.31 312 ASN A N 1
ATOM 2472 C CA . ASN A 1 312 ? -11.538 7.007 18.341 1.00 89.31 312 ASN A CA 1
ATOM 2473 C C . ASN A 1 312 ? -11.443 6.425 16.930 1.00 89.31 312 ASN A C 1
ATOM 2475 O O . ASN A 1 312 ? -10.725 5.455 16.734 1.00 89.31 312 ASN A O 1
ATOM 2479 N N . ILE A 1 313 ? -12.130 7.021 15.952 1.00 91.31 313 ILE A N 1
ATOM 2480 C CA . ILE A 1 313 ? -12.042 6.606 14.545 1.00 91.31 313 ILE A CA 1
ATOM 2481 C C . ILE A 1 313 ? -10.640 6.881 13.994 1.00 91.31 313 ILE A C 1
ATOM 2483 O O . ILE A 1 313 ? -10.066 6.008 13.348 1.00 91.31 313 ILE A O 1
ATOM 2487 N N . LEU A 1 314 ? -10.076 8.057 14.283 1.00 90.75 314 LEU A N 1
ATOM 2488 C CA . LEU A 1 314 ? -8.724 8.426 13.869 1.00 90.75 314 LEU A CA 1
ATOM 2489 C C . LEU A 1 314 ? -7.690 7.434 14.418 1.00 90.75 314 LEU A C 1
ATOM 2491 O O . LEU A 1 314 ? -6.971 6.809 13.641 1.00 90.75 314 LEU A O 1
ATOM 2495 N N . PHE A 1 315 ? -7.663 7.219 15.735 1.00 90.69 315 PHE A N 1
ATOM 2496 C CA . PHE A 1 315 ? -6.700 6.316 16.368 1.00 90.69 315 PHE A CA 1
ATOM 2497 C C . PHE A 1 315 ? -6.938 4.842 16.017 1.00 90.69 315 PHE A C 1
ATOM 2499 O O . PHE A 1 315 ? -5.975 4.109 15.813 1.00 90.69 315 PHE A O 1
ATOM 2506 N N . ALA A 1 316 ? -8.193 4.406 15.857 1.00 90.75 316 ALA A N 1
ATOM 2507 C CA . ALA A 1 316 ? -8.490 3.064 15.354 1.00 90.75 316 ALA A CA 1
ATOM 2508 C C . ALA A 1 316 ? -7.993 2.874 13.915 1.00 90.75 316 ALA A C 1
ATOM 2510 O O . ALA A 1 316 ? -7.394 1.847 13.610 1.00 90.75 316 ALA A O 1
ATOM 2511 N N . SER A 1 317 ? -8.199 3.862 13.036 1.00 91.75 317 SER A N 1
ATOM 2512 C CA . SER A 1 317 ? -7.707 3.793 11.656 1.00 91.75 317 SER A CA 1
ATOM 2513 C C . SER A 1 317 ? -6.182 3.715 11.610 1.00 91.75 317 SER A C 1
ATOM 2515 O O . SER A 1 317 ? -5.631 2.895 10.881 1.00 91.75 317 SER A O 1
ATOM 2517 N N . LEU A 1 318 ? -5.505 4.497 12.453 1.00 89.69 318 LEU A N 1
ATOM 2518 C CA . LEU A 1 318 ? -4.054 4.505 12.567 1.00 89.69 318 LEU A CA 1
ATOM 2519 C C . LEU A 1 318 ? -3.511 3.162 13.068 1.00 89.69 318 LEU A C 1
ATOM 2521 O O . LEU A 1 318 ? -2.563 2.636 12.486 1.00 89.69 318 LEU A O 1
ATOM 2525 N N . LEU A 1 319 ? -4.141 2.574 14.090 1.00 89.94 319 LEU A N 1
ATOM 2526 C CA . LEU A 1 319 ? -3.807 1.235 14.579 1.00 89.94 319 LEU A CA 1
ATOM 2527 C C . LEU A 1 319 ? -3.983 0.180 13.482 1.00 89.94 319 LEU A C 1
ATOM 2529 O O . LEU A 1 319 ? -3.059 -0.576 13.216 1.00 89.94 319 LEU A O 1
ATOM 2533 N N . ILE A 1 320 ? -5.126 0.161 12.789 1.00 91.12 320 ILE A N 1
ATOM 2534 C CA . ILE A 1 320 ? -5.385 -0.806 11.707 1.00 91.12 320 ILE A CA 1
ATOM 2535 C C . ILE A 1 320 ? -4.316 -0.701 10.612 1.00 91.12 320 ILE A C 1
ATOM 2537 O O . ILE A 1 320 ? -3.766 -1.712 10.179 1.00 91.12 320 ILE A O 1
ATOM 2541 N N . ILE A 1 321 ? -3.986 0.519 10.186 1.00 88.75 321 ILE A N 1
ATOM 2542 C CA . ILE A 1 321 ? -3.004 0.757 9.123 1.00 88.75 321 ILE A CA 1
ATOM 2543 C C . ILE A 1 321 ? -1.604 0.314 9.546 1.00 88.75 321 ILE A C 1
ATOM 2545 O O . ILE A 1 321 ? -0.921 -0.375 8.789 1.00 88.75 321 ILE A O 1
ATOM 2549 N N . THR A 1 322 ? -1.180 0.683 10.753 1.00 87.94 322 THR A N 1
ATOM 2550 C CA . THR A 1 322 ? 0.168 0.380 11.254 1.00 87.94 322 THR A CA 1
ATOM 2551 C C . THR A 1 322 ? 0.330 -1.073 11.697 1.00 87.94 322 THR A C 1
ATOM 2553 O O . THR A 1 322 ? 1.442 -1.584 11.684 1.00 87.94 322 THR A O 1
ATOM 2556 N N . VAL A 1 323 ? -0.758 -1.781 12.011 1.00 87.81 323 VAL A N 1
ATOM 2557 C CA . VAL A 1 323 ? -0.745 -3.240 12.194 1.00 87.81 323 VAL A CA 1
ATOM 2558 C C . VAL A 1 323 ? -0.565 -3.958 10.855 1.00 87.81 323 VAL A C 1
ATOM 2560 O O . VAL A 1 323 ? 0.151 -4.954 10.789 1.00 87.81 323 VAL A O 1
ATOM 2563 N N . ILE A 1 324 ? -1.164 -3.473 9.765 1.00 85.56 324 ILE A N 1
ATOM 2564 C CA . ILE A 1 324 ? -1.014 -4.100 8.439 1.00 85.56 324 ILE A CA 1
ATOM 2565 C C . ILE A 1 324 ? 0.353 -3.763 7.832 1.00 85.56 324 ILE A C 1
ATOM 2567 O O . ILE A 1 324 ? 1.06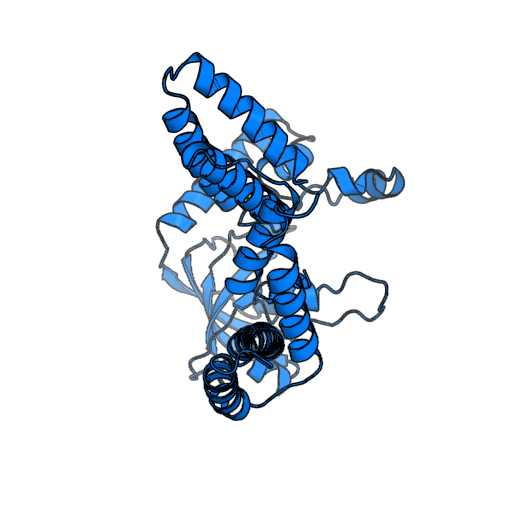8 -4.650 7.372 1.00 85.56 324 ILE A O 1
ATOM 2571 N N . THR A 1 325 ? 0.735 -2.491 7.867 1.00 83.69 325 THR A N 1
ATOM 2572 C CA . THR A 1 325 ? 1.975 -1.968 7.285 1.00 83.69 325 THR A CA 1
ATOM 2573 C C . THR A 1 325 ? 2.523 -0.841 8.168 1.00 83.69 325 THR A C 1
ATOM 2575 O O . THR A 1 325 ? 2.220 0.324 7.904 1.00 83.69 325 THR A O 1
ATOM 2578 N N . PRO A 1 326 ? 3.341 -1.142 9.194 1.00 83.44 326 PRO A N 1
ATOM 2579 C CA . PRO A 1 326 ? 3.976 -0.144 10.055 1.00 83.44 326 PRO A CA 1
ATOM 2580 C C . PRO A 1 326 ? 4.725 0.947 9.278 1.00 83.44 326 PRO A C 1
ATOM 2582 O O . PRO A 1 326 ? 4.657 2.114 9.652 1.00 83.44 326 PRO A O 1
ATOM 2585 N N . ASN A 1 327 ? 5.348 0.607 8.143 1.00 81.31 327 ASN A N 1
ATOM 2586 C CA . ASN A 1 327 ? 6.095 1.575 7.332 1.00 81.31 327 ASN A CA 1
ATOM 2587 C C . ASN A 1 327 ? 5.226 2.702 6.739 1.00 81.31 327 ASN A C 1
ATOM 2589 O O . ASN A 1 327 ? 5.766 3.743 6.382 1.00 81.31 327 ASN A O 1
ATOM 2593 N N . GLN A 1 328 ? 3.896 2.541 6.658 1.00 79.88 328 GLN A N 1
ATOM 2594 C CA . GLN A 1 328 ? 3.002 3.618 6.203 1.00 79.88 328 GLN A CA 1
ATOM 2595 C C . GLN A 1 328 ? 2.938 4.804 7.174 1.00 79.88 328 GLN A C 1
ATOM 2597 O O . GLN A 1 328 ? 2.461 5.871 6.797 1.00 79.88 328 GLN A O 1
ATOM 2602 N N . LEU A 1 329 ? 3.422 4.645 8.412 1.00 81.12 329 LEU A N 1
ATOM 2603 C CA . LEU A 1 329 ? 3.581 5.762 9.343 1.00 81.12 329 LEU A CA 1
ATOM 2604 C C . LEU A 1 329 ? 4.570 6.818 8.814 1.00 81.12 329 LEU A C 1
ATOM 2606 O O . LEU A 1 329 ? 4.463 7.986 9.175 1.00 81.12 329 LEU A O 1
ATOM 2610 N N . PHE A 1 330 ? 5.507 6.407 7.958 1.00 76.00 330 PHE A N 1
ATOM 2611 C CA . PHE A 1 330 ? 6.620 7.228 7.480 1.00 76.00 330 PHE A CA 1
ATOM 2612 C C . PHE A 1 330 ? 6.498 7.626 5.997 1.00 76.00 330 PHE A C 1
ATOM 2614 O O . PHE A 1 330 ? 7.458 8.126 5.421 1.00 76.00 330 PHE A O 1
ATOM 2621 N N . SER A 1 331 ? 5.344 7.376 5.363 1.00 61.91 331 SER A N 1
ATOM 2622 C CA . SER A 1 331 ? 5.141 7.512 3.907 1.00 61.91 331 SER A CA 1
ATOM 2623 C C . SER A 1 331 ? 4.228 8.649 3.475 1.00 61.91 331 SER A C 1
ATOM 2625 O O . SER A 1 331 ? 3.219 8.868 4.188 1.00 61.91 331 SER A O 1
#

Foldseek 3Di:
DDPPQVLVLLLVLLLLLLVVLVVDVDDLVVLVVLLVVLVVCLVDPVCVVVSVSVNSSSVSNNLNNVVVDDPCQEPQNVCVVPQKDFFKWKWFFAAAWDDDPLKTWGKTFTQDTHHDGHGFIAIEIENAPDDGHQFIKIAGKMKGFDDFDPDPVDDTPQLVVVLVRHGIYIYGPDHIDTDDGDDDPLLVVLNVVLVVVLVVLCVPPPLCSQVVCCQQQVHNPSCVVVCVVCVVVVNNVSSHNALVSVVVVLVVQLVVCVVVPVPSLVSLVVSLVVLVSSCVSNVVPVRSLLSSQLSNVVSVCVNVVHDDDNSNSNSVSSVVCCSVRVSSVVD